Protein AF-A0A4R8KB75-F1 (afdb_monomer_lite)

Structure (mmCIF, N/CA/C/O backbone):
data_AF-A0A4R8KB75-F1
#
_entry.id   AF-A0A4R8KB75-F1
#
loop_
_atom_site.group_PDB
_atom_site.id
_atom_site.type_symbol
_atom_site.label_atom_id
_atom_site.label_alt_id
_atom_site.label_comp_id
_atom_site.label_asym_id
_atom_site.label_entity_id
_atom_site.label_seq_id
_atom_site.pdbx_PDB_ins_code
_atom_site.Cartn_x
_atom_site.Cartn_y
_atom_site.Cartn_z
_atom_site.occupancy
_atom_site.B_iso_or_equiv
_atom_site.auth_seq_id
_atom_site.auth_comp_id
_atom_site.auth_asym_id
_atom_site.auth_atom_id
_atom_site.pdbx_PDB_model_num
ATOM 1 N N . MET A 1 1 ? 16.923 23.470 15.429 1.00 37.34 1 MET A N 1
ATOM 2 C CA . MET A 1 1 ? 17.884 22.652 14.661 1.00 37.34 1 MET A CA 1
ATOM 3 C C . MET A 1 1 ? 17.158 22.225 13.391 1.00 37.34 1 MET A C 1
ATOM 5 O O . MET A 1 1 ? 16.306 21.356 13.451 1.00 37.34 1 MET A O 1
ATOM 9 N N . THR A 1 2 ? 17.336 22.964 12.297 1.00 40.94 2 THR A N 1
ATOM 10 C CA . THR A 1 2 ? 16.629 22.754 11.021 1.00 40.94 2 THR A CA 1
ATOM 11 C C . THR A 1 2 ? 17.315 21.639 10.243 1.00 40.94 2 THR A C 1
ATOM 13 O O . THR A 1 2 ? 18.460 21.802 9.819 1.00 40.94 2 THR A O 1
ATOM 16 N N . THR A 1 3 ? 16.638 20.509 10.065 1.00 46.97 3 THR A N 1
ATOM 17 C CA . THR A 1 3 ? 17.063 19.459 9.138 1.00 46.97 3 THR A CA 1
ATOM 18 C C . THR A 1 3 ? 17.034 20.042 7.729 1.00 46.97 3 THR A C 1
ATOM 20 O O . THR A 1 3 ? 15.964 20.353 7.210 1.00 46.97 3 THR A O 1
ATOM 23 N N . LYS A 1 4 ? 18.209 20.272 7.132 1.00 47.94 4 LYS A N 1
ATOM 24 C CA . LYS A 1 4 ? 18.297 20.662 5.722 1.00 47.94 4 LYS A CA 1
ATOM 25 C C . LYS A 1 4 ? 17.719 19.530 4.882 1.00 47.94 4 LYS A C 1
ATOM 27 O O . LYS A 1 4 ? 18.136 18.382 5.022 1.00 47.94 4 LYS A O 1
ATOM 32 N N . ASP A 1 5 ? 16.756 19.883 4.047 1.00 49.06 5 ASP A N 1
ATOM 33 C CA . ASP A 1 5 ? 16.108 18.990 3.103 1.00 49.06 5 ASP A CA 1
ATOM 34 C C . ASP A 1 5 ? 17.146 18.487 2.086 1.00 49.06 5 ASP A C 1
ATOM 36 O O . ASP A 1 5 ? 17.657 19.245 1.263 1.00 49.06 5 ASP A O 1
ATOM 40 N N . THR A 1 6 ? 17.553 17.225 2.227 1.00 51.38 6 THR A N 1
ATOM 41 C CA . THR A 1 6 ? 18.579 16.599 1.374 1.00 51.38 6 THR A CA 1
ATOM 42 C C . THR A 1 6 ? 17.984 15.977 0.112 1.00 51.38 6 THR A C 1
ATOM 44 O O . THR A 1 6 ? 18.743 15.653 -0.797 1.00 51.38 6 THR A O 1
ATOM 47 N N . GLY A 1 7 ? 16.651 15.867 0.014 1.00 50.12 7 GLY A N 1
ATOM 48 C CA . GLY A 1 7 ? 15.975 15.316 -1.167 1.00 50.12 7 GLY A CA 1
ATOM 49 C C . GLY A 1 7 ? 16.081 16.216 -2.402 1.00 50.12 7 GLY A C 1
ATOM 50 O O . GLY A 1 7 ? 16.127 15.731 -3.526 1.00 50.12 7 GLY A O 1
ATOM 51 N N . SER A 1 8 ? 16.227 17.532 -2.214 1.00 60.47 8 SER A N 1
ATOM 52 C CA . SER A 1 8 ? 16.329 18.492 -3.324 1.00 60.47 8 SER A CA 1
ATOM 53 C C . SER A 1 8 ? 17.630 18.387 -4.135 1.00 60.47 8 SER A C 1
ATOM 55 O O . SER A 1 8 ? 17.669 18.881 -5.263 1.00 60.47 8 SER A O 1
ATOM 57 N N . VAL A 1 9 ? 18.702 17.805 -3.589 1.00 61.88 9 VAL A N 1
ATOM 58 C CA . VAL A 1 9 ? 20.018 17.828 -4.252 1.00 61.88 9 VAL A CA 1
ATOM 59 C C . VAL A 1 9 ? 20.158 16.683 -5.257 1.00 61.88 9 VAL A C 1
ATOM 61 O O . VAL A 1 9 ? 20.721 16.899 -6.330 1.00 61.88 9 VAL A O 1
ATOM 64 N N . SER A 1 10 ? 19.622 15.493 -4.961 1.00 66.88 10 SER A N 1
ATOM 65 C CA . SER A 1 10 ? 19.725 14.345 -5.873 1.00 66.88 10 SER A CA 1
ATOM 66 C C . SER A 1 10 ? 18.834 14.507 -7.105 1.00 66.88 10 SER A C 1
ATOM 68 O O . SER A 1 10 ? 19.292 14.263 -8.219 1.00 66.88 10 SER A O 1
ATOM 70 N N . GLU A 1 11 ? 17.617 15.037 -6.952 1.00 70.25 11 GLU A N 1
ATOM 71 C CA . GLU A 1 11 ? 16.734 15.310 -8.092 1.00 70.25 11 GLU A CA 1
ATOM 72 C C . GLU A 1 11 ? 17.316 16.322 -9.083 1.00 70.25 11 GLU A C 1
ATOM 74 O O . GLU A 1 11 ? 17.233 16.119 -10.298 1.00 70.25 11 GLU A O 1
ATOM 79 N N . GLU A 1 12 ? 17.882 17.427 -8.589 1.00 76.31 12 GLU A N 1
ATOM 80 C CA . GLU A 1 12 ? 18.443 18.461 -9.462 1.00 76.31 12 GLU A CA 1
ATOM 81 C C . GLU A 1 12 ? 19.691 17.944 -10.182 1.00 76.31 12 GLU A C 1
ATOM 83 O O . GLU A 1 12 ? 19.863 18.195 -11.375 1.00 76.31 12 GLU A O 1
ATOM 88 N N . LEU A 1 13 ? 20.503 17.130 -9.500 1.00 71.19 13 LEU A N 1
ATOM 89 C CA . LEU A 1 13 ? 21.661 16.471 -10.093 1.00 71.19 13 LEU A CA 1
ATOM 90 C C . LEU A 1 13 ? 21.242 15.468 -11.180 1.00 71.19 13 LEU A C 1
ATOM 92 O O . LEU A 1 13 ? 21.785 15.507 -12.282 1.00 71.19 13 LEU A O 1
ATOM 96 N N . ILE A 1 14 ? 20.224 14.636 -10.935 1.00 69.12 14 ILE A N 1
ATOM 97 C CA . ILE A 1 14 ? 19.670 13.706 -11.936 1.00 69.12 14 ILE A CA 1
ATOM 98 C C . ILE A 1 14 ? 19.096 14.475 -13.137 1.00 69.12 14 ILE A C 1
ATOM 100 O O . ILE A 1 14 ? 19.324 14.095 -14.291 1.00 69.12 14 ILE A O 1
ATOM 104 N N . LYS A 1 15 ? 18.393 15.593 -12.906 1.00 76.88 15 LYS A N 1
ATOM 105 C CA . LYS A 1 15 ? 17.888 16.469 -13.979 1.00 76.88 15 LYS A CA 1
ATOM 106 C C . LYS A 1 15 ? 19.029 17.078 -14.794 1.00 76.88 15 LYS A C 1
ATOM 108 O O . LYS A 1 15 ? 18.928 17.126 -16.021 1.00 76.88 15 LYS A O 1
ATOM 113 N N . GLN A 1 16 ? 20.113 17.510 -14.150 1.00 76.25 16 GLN A N 1
ATOM 114 C CA . GLN A 1 16 ? 21.316 18.008 -14.822 1.00 76.25 16 GLN A CA 1
ATOM 115 C C . GLN A 1 16 ? 22.003 16.917 -15.650 1.00 76.25 16 GLN A C 1
ATOM 117 O O . GLN A 1 16 ? 22.353 17.163 -16.804 1.00 76.25 16 GLN A O 1
ATOM 122 N N . LEU A 1 17 ? 22.125 15.702 -15.108 1.00 66.69 17 LEU A N 1
ATOM 123 C CA . LEU A 1 17 ? 22.711 14.552 -15.800 1.00 66.69 17 LEU A CA 1
ATOM 124 C C . LEU A 1 17 ? 21.933 14.212 -17.081 1.00 66.69 17 LEU A C 1
ATOM 126 O O . LEU A 1 17 ? 22.525 14.152 -18.158 1.00 66.69 17 LEU A O 1
ATOM 130 N N . ARG A 1 18 ? 20.597 14.130 -17.009 1.00 74.25 18 ARG A N 1
ATOM 131 C CA . ARG A 1 18 ? 19.735 13.901 -18.189 1.00 74.25 18 ARG A CA 1
ATOM 132 C C . ARG A 1 18 ? 19.818 15.029 -19.218 1.00 74.25 18 ARG A C 1
ATOM 134 O O . ARG A 1 18 ? 19.723 14.796 -20.421 1.00 74.25 18 ARG A O 1
ATOM 141 N N . ARG A 1 19 ? 19.992 16.275 -18.764 1.00 75.88 19 ARG A N 1
ATOM 142 C CA . ARG A 1 19 ? 20.165 17.433 -19.654 1.00 75.88 19 ARG A CA 1
ATOM 143 C C . ARG A 1 19 ? 21.505 17.361 -20.400 1.00 75.88 19 ARG A C 1
ATOM 145 O O . ARG A 1 19 ? 21.560 17.725 -21.573 1.00 75.88 19 ARG A O 1
ATOM 152 N N . ASN A 1 20 ? 22.545 16.832 -19.755 1.00 66.12 20 ASN A N 1
ATOM 153 C CA . ASN A 1 20 ? 23.882 16.680 -20.329 1.00 66.12 20 ASN A CA 1
ATOM 154 C C . ASN A 1 20 ? 23.996 15.514 -21.324 1.00 66.12 20 ASN A C 1
ATOM 156 O O . ASN A 1 20 ? 24.789 15.615 -22.256 1.00 66.12 20 ASN A O 1
ATOM 160 N N . GLU A 1 21 ? 23.174 14.465 -21.216 1.00 64.62 21 GLU A N 1
ATOM 161 C CA . GLU A 1 21 ? 23.110 13.388 -22.225 1.00 64.62 21 GLU A CA 1
ATOM 162 C C . GLU A 1 21 ? 22.707 13.885 -23.627 1.00 64.62 21 GLU A C 1
ATOM 164 O O . GLU A 1 21 ? 23.037 13.250 -24.627 1.00 64.62 21 GLU A O 1
ATOM 169 N N . ARG A 1 22 ? 22.036 15.046 -23.723 1.00 68.12 22 ARG A N 1
ATOM 170 C CA . ARG A 1 22 ? 21.718 15.708 -25.003 1.00 68.12 22 ARG A CA 1
ATOM 171 C C . ARG A 1 22 ? 22.882 16.496 -25.607 1.00 68.12 22 ARG A C 1
ATOM 173 O O . ARG A 1 22 ? 22.784 16.913 -26.759 1.00 68.12 22 ARG A O 1
ATOM 180 N N . MET A 1 23 ? 23.965 16.723 -24.866 1.00 63.53 23 MET A N 1
ATOM 181 C CA . MET A 1 23 ? 25.172 17.350 -25.407 1.00 63.53 23 MET A CA 1
ATOM 182 C C . MET A 1 23 ? 26.046 16.305 -26.106 1.00 63.53 23 MET A C 1
ATOM 184 O O . MET A 1 23 ? 26.019 15.126 -25.756 1.00 63.53 23 MET A O 1
ATOM 188 N N . SER A 1 24 ? 26.847 16.723 -27.094 1.00 78.31 24 SER A N 1
ATOM 189 C CA . SER A 1 24 ? 27.794 15.850 -27.802 1.00 78.31 24 SER A CA 1
ATOM 190 C C . SER A 1 24 ? 28.980 15.475 -26.904 1.00 78.31 24 SER A C 1
ATOM 192 O O . SER A 1 24 ? 30.120 15.883 -27.126 1.00 78.31 24 SER A O 1
ATOM 194 N N . LEU A 1 25 ? 28.706 14.720 -25.848 1.00 75.56 25 LEU A N 1
ATOM 195 C CA . LEU A 1 25 ? 29.716 14.192 -24.956 1.00 75.56 25 LEU A CA 1
ATOM 196 C C . LEU A 1 25 ? 30.536 13.140 -25.695 1.00 75.56 25 LEU A C 1
ATOM 198 O O . LEU A 1 25 ? 30.018 12.302 -26.452 1.00 75.56 25 LEU A O 1
ATOM 202 N N . THR A 1 26 ? 31.835 13.178 -25.444 1.00 86.94 26 THR A N 1
ATOM 203 C CA . THR A 1 26 ? 32.761 12.158 -25.911 1.00 86.94 26 THR A CA 1
ATOM 204 C C . THR A 1 26 ? 32.389 10.797 -25.301 1.00 86.94 26 THR A C 1
ATOM 206 O O . THR A 1 26 ? 31.732 10.743 -24.254 1.00 86.94 26 THR A O 1
ATOM 209 N N . PRO A 1 27 ? 32.766 9.674 -25.937 1.00 85.06 27 PRO A N 1
ATOM 210 C CA . PRO A 1 27 ? 32.426 8.344 -25.428 1.00 85.06 27 PRO A CA 1
ATOM 211 C C . PRO A 1 27 ? 32.893 8.088 -23.986 1.00 85.06 27 PRO A C 1
ATOM 213 O O . PRO A 1 27 ? 32.156 7.475 -23.219 1.00 85.06 27 PRO A O 1
ATOM 216 N N . TRP A 1 28 ? 34.067 8.601 -23.593 1.00 77.19 28 TRP A N 1
ATOM 217 C CA . TRP A 1 28 ? 34.580 8.445 -22.225 1.00 77.19 28 TRP A CA 1
ATOM 218 C C . TRP A 1 28 ? 33.768 9.252 -21.207 1.00 77.19 28 TRP A C 1
ATOM 220 O O . TRP A 1 28 ? 33.391 8.713 -20.175 1.00 77.19 28 TRP A O 1
ATOM 230 N N . ALA A 1 29 ? 33.386 10.493 -21.535 1.00 78.31 29 ALA A N 1
ATOM 231 C CA . ALA A 1 29 ? 32.556 11.303 -20.649 1.00 78.31 29 ALA A CA 1
ATOM 232 C C . ALA A 1 29 ? 31.191 10.637 -20.406 1.00 78.31 29 ALA A C 1
ATOM 234 O O . ALA A 1 29 ? 30.715 10.606 -19.277 1.00 78.31 29 ALA A O 1
ATOM 235 N N . ARG A 1 30 ? 30.579 10.035 -21.439 1.00 77.62 30 ARG A N 1
ATOM 236 C CA . ARG A 1 30 ? 29.330 9.263 -21.282 1.00 77.62 30 ARG A CA 1
ATOM 237 C C . ARG A 1 30 ? 29.490 8.048 -20.369 1.00 77.62 30 ARG A C 1
ATOM 239 O O . ARG A 1 30 ? 28.575 7.753 -19.607 1.00 77.62 30 ARG A O 1
ATOM 246 N N . HIS A 1 31 ? 30.622 7.352 -20.449 1.00 81.38 31 HIS A N 1
ATOM 247 C CA . HIS A 1 31 ? 30.905 6.215 -19.577 1.00 81.38 31 HIS A CA 1
ATOM 248 C C . HIS A 1 31 ? 31.022 6.646 -18.109 1.00 81.38 31 HIS A C 1
ATOM 250 O O . HIS A 1 31 ? 30.343 6.074 -17.259 1.00 81.38 31 HIS A O 1
ATOM 256 N N . ASP A 1 32 ? 31.792 7.701 -17.833 1.00 83.38 32 ASP A N 1
ATOM 257 C CA . ASP A 1 32 ? 31.981 8.221 -16.474 1.00 83.38 32 ASP A CA 1
ATOM 258 C C . ASP A 1 32 ? 30.663 8.728 -15.870 1.00 83.38 32 ASP A C 1
ATOM 260 O O . ASP A 1 32 ? 30.359 8.452 -14.709 1.00 83.38 32 ASP A O 1
ATOM 264 N N . PHE A 1 33 ? 29.830 9.411 -16.668 1.00 78.94 33 PHE A N 1
ATOM 265 C CA . PHE A 1 33 ? 28.505 9.851 -16.222 1.00 78.94 33 PHE A CA 1
ATOM 266 C C . PHE A 1 33 ? 27.579 8.684 -15.893 1.00 78.94 33 PHE A C 1
ATOM 268 O O . PHE A 1 33 ? 26.894 8.730 -14.872 1.00 78.94 33 PHE A O 1
ATOM 275 N N . LYS A 1 34 ? 27.570 7.635 -16.723 1.00 81.06 34 LYS A N 1
ATOM 276 C CA . LYS A 1 34 ? 26.778 6.435 -16.451 1.00 81.06 34 LYS A CA 1
ATOM 277 C C . LYS A 1 34 ? 27.226 5.766 -15.151 1.00 81.06 34 LYS A C 1
ATOM 279 O O . LYS A 1 34 ? 26.392 5.482 -14.302 1.00 81.06 34 LYS A O 1
ATOM 284 N N . MET A 1 35 ? 28.534 5.594 -14.961 1.00 86.00 35 MET A N 1
ATOM 285 C CA . MET A 1 35 ? 29.088 5.024 -13.730 1.00 86.00 35 MET A CA 1
ATOM 286 C C . MET A 1 35 ? 28.707 5.835 -12.485 1.00 86.00 35 MET A C 1
ATOM 288 O O . MET A 1 35 ? 28.390 5.257 -11.448 1.00 86.00 35 MET A O 1
ATOM 292 N N . ALA A 1 36 ? 28.716 7.168 -12.581 1.00 80.75 36 ALA A N 1
ATOM 293 C CA . ALA A 1 36 ? 28.299 8.038 -11.487 1.00 80.75 36 ALA A CA 1
ATOM 294 C C . ALA A 1 36 ? 26.796 7.913 -11.180 1.00 80.75 36 ALA A C 1
ATOM 296 O O . ALA A 1 36 ? 26.424 7.868 -10.010 1.00 80.75 36 ALA A O 1
ATOM 297 N N . ALA A 1 37 ? 25.943 7.827 -12.206 1.00 79.06 37 ALA A N 1
ATOM 298 C CA . ALA A 1 37 ? 24.506 7.622 -12.032 1.00 79.06 37 ALA A CA 1
ATOM 299 C C . ALA A 1 37 ? 24.202 6.263 -11.378 1.00 79.06 37 ALA A C 1
ATOM 301 O O . ALA A 1 37 ? 23.491 6.225 -10.376 1.00 79.06 37 ALA A O 1
ATOM 302 N N . ASP A 1 38 ? 24.817 5.184 -11.876 1.00 81.62 38 ASP A N 1
ATOM 303 C CA . ASP A 1 38 ? 24.664 3.832 -11.326 1.00 81.62 38 ASP A CA 1
ATOM 304 C C . ASP A 1 38 ? 25.116 3.781 -9.850 1.00 81.62 38 ASP A C 1
ATOM 306 O O . ASP A 1 38 ? 24.480 3.140 -9.013 1.00 81.62 38 ASP A O 1
ATOM 310 N N . LEU A 1 39 ? 26.196 4.492 -9.495 1.00 86.75 39 LEU A N 1
ATOM 311 C CA . LEU A 1 39 ? 26.682 4.577 -8.114 1.00 86.75 39 LEU A CA 1
ATOM 312 C C . LEU A 1 39 ? 25.714 5.340 -7.196 1.00 86.75 39 LEU A C 1
ATOM 314 O O . LEU A 1 39 ? 25.499 4.915 -6.060 1.00 86.75 39 LEU A O 1
ATOM 318 N N . ILE A 1 40 ? 25.133 6.448 -7.667 1.00 81.69 40 ILE A N 1
ATOM 319 C CA . ILE A 1 40 ? 24.134 7.217 -6.907 1.00 81.69 40 ILE A CA 1
ATOM 320 C C . ILE A 1 40 ? 22.901 6.350 -6.640 1.00 81.69 40 ILE A C 1
ATOM 322 O O . ILE A 1 40 ? 22.461 6.260 -5.496 1.00 81.69 40 ILE A O 1
ATOM 326 N N . GLU A 1 41 ? 22.395 5.655 -7.659 1.00 78.62 41 GLU A N 1
ATOM 327 C CA . GLU A 1 41 ? 21.238 4.763 -7.526 1.00 78.62 41 GLU A CA 1
ATOM 328 C C . GLU A 1 41 ? 21.516 3.623 -6.530 1.00 78.62 41 GLU A C 1
ATOM 330 O O . GLU A 1 41 ? 20.697 3.335 -5.655 1.00 78.62 41 GLU A O 1
ATOM 335 N N . GLN A 1 42 ? 22.714 3.025 -6.576 1.00 82.00 42 GLN A N 1
ATOM 336 C CA . GLN A 1 42 ? 23.134 2.012 -5.601 1.00 82.00 42 GLN A CA 1
ATOM 337 C C . GLN A 1 42 ? 23.203 2.560 -4.168 1.00 82.00 42 GLN A C 1
ATOM 339 O O . GLN A 1 42 ? 22.786 1.873 -3.230 1.00 82.00 42 GLN A O 1
ATOM 344 N N . GLN A 1 43 ? 23.714 3.781 -3.981 1.00 87.25 43 GLN A N 1
ATOM 345 C CA . GLN A 1 43 ? 23.798 4.428 -2.668 1.00 87.25 43 GLN A CA 1
ATOM 346 C C . GLN A 1 43 ? 22.415 4.781 -2.110 1.00 87.25 43 GLN A C 1
ATOM 348 O O . GLN A 1 43 ? 22.157 4.543 -0.928 1.00 87.25 43 GLN A O 1
ATOM 353 N N . GLU A 1 44 ? 21.507 5.297 -2.940 1.00 82.38 44 GLU A N 1
ATOM 354 C CA . GLU A 1 44 ? 20.124 5.569 -2.538 1.00 82.38 44 GLU A CA 1
ATOM 355 C C . GLU A 1 44 ? 19.393 4.272 -2.163 1.00 82.38 44 GLU A C 1
ATOM 357 O O . GLU A 1 44 ? 18.785 4.200 -1.094 1.00 82.38 44 GLU A O 1
ATOM 362 N N . ALA A 1 45 ? 19.543 3.206 -2.955 1.00 76.38 45 ALA A N 1
ATOM 363 C CA . ALA A 1 45 ? 18.969 1.896 -2.648 1.00 76.38 45 ALA A CA 1
ATOM 364 C C . ALA A 1 45 ? 19.533 1.274 -1.355 1.00 76.38 45 ALA A C 1
ATOM 366 O O . ALA A 1 45 ? 18.820 0.567 -0.638 1.00 76.38 45 ALA A O 1
ATOM 367 N N . ALA A 1 46 ? 20.812 1.499 -1.040 1.00 83.06 46 ALA A N 1
ATOM 368 C CA . ALA A 1 46 ? 21.410 1.064 0.223 1.00 83.06 46 ALA A CA 1
ATOM 369 C C . ALA A 1 46 ? 20.859 1.864 1.414 1.00 83.06 46 ALA A C 1
ATOM 371 O O . ALA A 1 46 ? 20.423 1.274 2.402 1.00 83.06 46 ALA A O 1
ATOM 372 N N . ARG A 1 47 ? 20.787 3.195 1.288 1.00 84.38 47 ARG A N 1
ATOM 373 C CA . ARG A 1 47 ? 20.216 4.082 2.312 1.00 84.38 47 ARG A CA 1
ATOM 374 C C . ARG A 1 47 ? 18.752 3.750 2.605 1.00 84.38 47 ARG A C 1
ATOM 376 O O . ARG A 1 47 ? 18.346 3.773 3.762 1.00 84.38 47 ARG A O 1
ATOM 383 N N . ILE A 1 48 ? 17.961 3.430 1.579 1.00 71.00 48 ILE A N 1
ATOM 384 C CA . ILE A 1 48 ? 16.564 3.003 1.747 1.00 71.00 48 ILE A CA 1
ATOM 385 C C . ILE A 1 48 ? 16.496 1.718 2.569 1.00 71.00 48 ILE A C 1
ATOM 387 O O . ILE A 1 48 ? 15.767 1.680 3.555 1.00 71.00 48 ILE A O 1
ATOM 391 N N . ARG A 1 49 ? 17.306 0.707 2.235 1.00 76.38 49 ARG A N 1
ATOM 392 C CA . ARG A 1 49 ? 17.350 -0.552 2.994 1.00 76.38 49 ARG A CA 1
ATOM 393 C C . ARG A 1 49 ? 17.717 -0.339 4.462 1.00 76.38 49 ARG A C 1
ATOM 395 O O . ARG A 1 49 ? 17.133 -0.980 5.330 1.00 76.38 49 ARG A O 1
ATOM 402 N N . GLU A 1 50 ? 18.643 0.571 4.756 1.00 79.69 50 GLU A N 1
ATOM 403 C CA . GLU A 1 50 ? 18.980 0.934 6.138 1.00 79.69 50 GLU A CA 1
ATOM 404 C C . GLU A 1 50 ? 17.813 1.616 6.864 1.00 79.69 50 GLU A C 1
ATOM 406 O O . GLU A 1 50 ? 17.526 1.280 8.014 1.00 79.69 50 GLU A O 1
ATOM 411 N N . LEU A 1 51 ? 17.112 2.543 6.202 1.00 70.75 51 LEU A N 1
ATOM 412 C CA . LEU A 1 51 ? 15.940 3.214 6.769 1.00 70.75 51 LEU A CA 1
ATOM 413 C C . LEU A 1 51 ? 14.780 2.239 7.006 1.00 70.75 51 LEU A C 1
ATOM 415 O O . LEU A 1 51 ? 14.144 2.302 8.055 1.00 70.75 51 LEU A O 1
ATOM 419 N N . GLU A 1 52 ? 14.529 1.321 6.074 1.00 70.50 52 GLU A N 1
ATOM 420 C CA . GLU A 1 52 ? 13.523 0.264 6.215 1.00 70.50 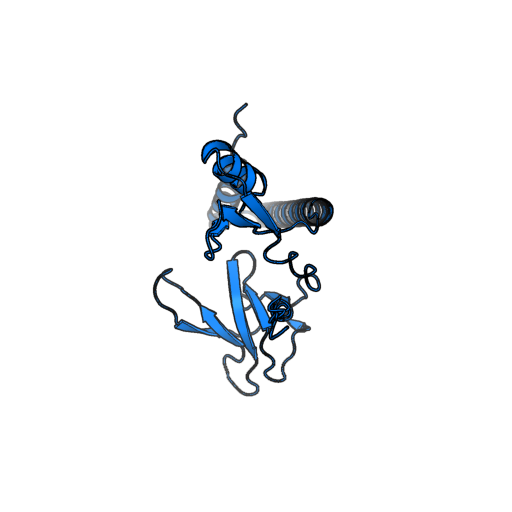52 GLU A CA 1
ATOM 421 C C . GLU A 1 52 ? 13.878 -0.692 7.361 1.00 70.50 52 GLU A C 1
ATOM 423 O O . GLU A 1 52 ? 13.019 -1.004 8.187 1.00 70.50 52 GLU A O 1
ATOM 428 N N . ALA A 1 53 ? 15.147 -1.098 7.482 1.00 71.06 53 ALA A N 1
ATOM 429 C CA . ALA A 1 53 ? 15.614 -1.929 8.590 1.00 71.06 53 ALA A CA 1
ATOM 430 C C . ALA A 1 53 ? 15.479 -1.212 9.944 1.00 71.06 53 ALA A C 1
ATOM 432 O O . ALA A 1 53 ? 15.014 -1.809 10.916 1.00 71.06 53 ALA A O 1
ATOM 433 N N . ALA A 1 54 ? 15.830 0.077 10.013 1.00 70.50 54 ALA A N 1
ATOM 434 C CA .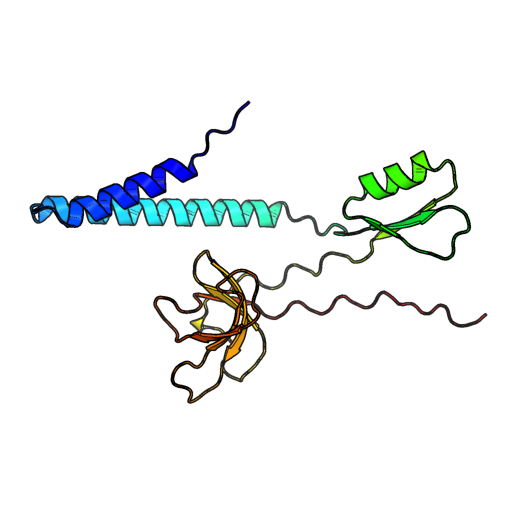 ALA A 1 54 ? 15.680 0.887 11.220 1.00 70.50 54 ALA A CA 1
ATOM 435 C C . ALA A 1 54 ? 14.204 1.084 11.605 1.00 70.50 54 ALA A C 1
ATOM 437 O O . ALA A 1 54 ? 13.849 0.932 12.775 1.00 70.50 54 ALA A O 1
ATOM 438 N N . ALA A 1 55 ? 13.335 1.361 10.628 1.00 64.50 55 ALA A N 1
ATOM 439 C CA . ALA A 1 55 ? 11.896 1.491 10.839 1.00 64.50 55 ALA A CA 1
ATOM 440 C C . ALA A 1 55 ? 11.272 0.164 11.294 1.00 64.50 55 ALA A C 1
ATOM 442 O O . ALA A 1 55 ? 10.486 0.147 12.239 1.00 64.50 55 ALA A O 1
ATOM 443 N N . SER A 1 56 ? 11.672 -0.957 10.689 1.00 63.31 56 SER A N 1
ATOM 444 C CA . SER A 1 56 ? 11.228 -2.290 11.101 1.00 63.31 56 SER A CA 1
ATOM 445 C C . SER A 1 56 ? 11.718 -2.658 12.505 1.00 63.31 56 SER A C 1
ATOM 447 O O . SER A 1 56 ? 10.993 -3.325 13.236 1.00 63.31 56 SER A O 1
ATOM 449 N N . ALA A 1 57 ? 12.916 -2.219 12.906 1.00 65.56 57 ALA A N 1
ATOM 450 C CA . ALA A 1 57 ? 13.435 -2.426 14.259 1.00 65.56 57 ALA A CA 1
ATOM 451 C C . ALA A 1 57 ? 12.733 -1.546 15.312 1.00 65.56 57 ALA A C 1
ATOM 453 O O . ALA A 1 57 ? 12.660 -1.920 16.481 1.00 65.56 57 ALA A O 1
ATOM 454 N N . GLN A 1 58 ? 12.213 -0.382 14.907 1.00 55.94 58 GLN A N 1
ATOM 455 C CA . GLN A 1 58 ? 11.465 0.545 15.764 1.00 55.94 58 GLN A CA 1
ATOM 456 C C . GLN A 1 58 ? 9.954 0.306 15.779 1.00 55.94 58 GLN A C 1
ATOM 458 O O . GLN A 1 58 ? 9.271 0.892 16.621 1.00 55.94 58 GLN A O 1
ATOM 463 N N . ALA A 1 59 ? 9.429 -0.534 14.886 1.00 54.47 59 ALA A N 1
ATOM 464 C CA . ALA A 1 59 ? 8.032 -0.939 14.876 1.00 54.47 59 ALA A CA 1
ATOM 465 C C . ALA A 1 59 ? 7.731 -1.792 16.117 1.00 54.47 59 ALA A C 1
ATOM 467 O O . ALA A 1 59 ? 7.675 -3.020 16.079 1.00 54.47 59 ALA A O 1
ATOM 468 N N . THR A 1 60 ? 7.542 -1.133 17.257 1.00 53.75 60 THR A N 1
ATOM 469 C CA . THR A 1 60 ? 6.909 -1.757 18.407 1.00 53.75 60 THR A CA 1
ATOM 470 C C . THR A 1 60 ? 5.483 -2.097 18.000 1.00 53.75 60 THR A C 1
ATOM 472 O O . THR A 1 60 ? 4.738 -1.256 17.496 1.00 53.75 60 THR A O 1
ATOM 475 N N . VAL A 1 61 ? 5.107 -3.361 18.197 1.00 54.09 61 VAL A N 1
ATOM 476 C CA . VAL A 1 61 ? 3.735 -3.858 18.050 1.00 54.09 61 VAL A CA 1
ATOM 477 C C . VAL A 1 61 ? 2.898 -3.255 19.187 1.00 54.09 61 VAL A C 1
ATOM 479 O O . VAL A 1 61 ? 2.556 -3.914 20.163 1.00 54.09 61 VAL A O 1
ATOM 482 N N . GLY A 1 62 ? 2.678 -1.944 19.128 1.00 61.62 62 GLY A N 1
ATOM 483 C CA . GLY A 1 62 ? 1.864 -1.175 20.056 1.00 61.62 62 GLY A CA 1
ATOM 484 C C . GLY A 1 62 ? 0.452 -0.987 19.512 1.00 61.62 62 GLY A C 1
ATOM 485 O O . GLY A 1 62 ? 0.203 -1.102 18.311 1.00 61.62 62 GLY A O 1
ATOM 486 N N . ALA A 1 63 ? -0.496 -0.699 20.402 1.00 62.53 63 ALA A N 1
ATOM 487 C CA . ALA A 1 63 ? -1.848 -0.330 20.004 1.00 62.53 63 ALA A CA 1
ATOM 488 C C . ALA A 1 63 ? -1.816 0.938 19.131 1.00 62.53 63 ALA A C 1
ATOM 490 O O . ALA A 1 63 ? -1.287 1.968 19.544 1.00 62.53 63 ALA A O 1
ATOM 491 N N . VAL A 1 64 ? -2.390 0.859 17.929 1.00 65.25 64 VAL A N 1
ATOM 492 C CA . VAL A 1 64 ? -2.414 1.960 16.939 1.00 65.25 64 VAL A CA 1
ATOM 493 C C . VAL A 1 64 ? -3.632 2.874 17.078 1.00 65.25 64 VAL A C 1
ATOM 495 O O . VAL A 1 64 ? -3.723 3.907 16.414 1.00 65.25 64 VAL A O 1
ATOM 498 N N . ALA A 1 65 ? -4.568 2.485 17.941 1.00 76.44 65 ALA A N 1
ATOM 499 C CA . ALA A 1 65 ? -5.726 3.265 18.331 1.00 76.44 65 ALA A CA 1
ATOM 500 C C . ALA A 1 65 ? -6.215 2.818 19.716 1.00 76.44 65 ALA A C 1
ATOM 502 O O . ALA A 1 65 ? -6.066 1.657 20.115 1.00 76.44 65 ALA A O 1
ATOM 503 N N . TRP A 1 66 ? -6.830 3.751 20.429 1.00 82.00 66 TRP A N 1
ATOM 504 C CA . TRP A 1 66 ? -7.358 3.591 21.776 1.00 82.00 66 TRP A CA 1
ATOM 505 C C . TRP A 1 66 ? -8.837 3.934 21.790 1.00 82.00 66 TRP A C 1
ATOM 507 O O . TRP A 1 66 ? -9.260 4.919 21.186 1.00 82.00 66 TRP A O 1
ATOM 517 N N . MET A 1 67 ? -9.615 3.128 22.502 1.00 87.38 67 MET A N 1
ATOM 518 C CA . MET A 1 67 ? -11.000 3.435 22.833 1.00 87.38 67 MET A CA 1
ATOM 519 C C . MET A 1 67 ? -11.051 4.056 24.220 1.00 87.38 67 MET A C 1
ATOM 521 O O . MET A 1 67 ? -10.355 3.591 25.122 1.00 87.38 67 MET A O 1
ATOM 525 N N . LEU A 1 68 ? -11.903 5.058 24.397 1.00 88.38 68 LEU A N 1
ATOM 526 C CA . LEU A 1 68 ? -12.121 5.755 25.658 1.00 88.38 68 LEU A CA 1
ATOM 527 C C . LEU A 1 68 ? -13.618 5.780 25.982 1.00 88.38 68 LEU A C 1
ATOM 529 O O . LEU A 1 68 ? -14.441 6.091 25.122 1.00 88.38 68 LEU A O 1
ATOM 533 N N . ARG A 1 69 ? -13.959 5.501 27.237 1.00 90.62 69 ARG A N 1
ATOM 534 C CA . ARG A 1 69 ? -15.299 5.658 27.810 1.00 90.62 69 ARG A CA 1
ATOM 535 C C . ARG A 1 69 ? -15.204 6.590 29.012 1.00 90.62 69 ARG A C 1
ATOM 537 O O . ARG A 1 69 ? -14.376 6.354 29.887 1.00 90.62 69 ARG A O 1
ATOM 544 N N . ILE A 1 70 ? -16.006 7.653 29.036 1.00 87.25 70 ILE A N 1
ATOM 545 C CA . ILE A 1 70 ? -15.952 8.709 30.062 1.00 87.25 70 ILE A CA 1
ATOM 546 C C . ILE A 1 70 ? -17.246 8.698 30.883 1.00 87.25 70 ILE A C 1
ATOM 548 O O . ILE A 1 70 ? -18.339 8.674 30.321 1.00 87.25 70 ILE A O 1
ATOM 552 N N . GLY A 1 71 ? -17.119 8.764 32.207 1.00 89.12 71 GLY A N 1
ATOM 553 C CA . GLY A 1 71 ? -18.232 8.705 33.150 1.00 89.12 71 GLY A CA 1
ATOM 554 C C . GLY A 1 71 ? -18.973 7.371 33.080 1.00 89.12 71 GLY A C 1
ATOM 555 O O . GLY A 1 71 ? -18.369 6.325 32.848 1.00 89.12 71 GLY A O 1
ATOM 556 N N . ASP A 1 72 ? -20.293 7.441 33.234 1.00 87.12 72 ASP A N 1
ATOM 557 C CA . ASP A 1 72 ? -21.203 6.298 33.106 1.00 87.12 72 ASP A CA 1
ATOM 558 C C . ASP A 1 72 ? -21.766 6.171 31.677 1.00 87.12 72 ASP A C 1
ATOM 560 O O . ASP A 1 72 ? -22.838 5.617 31.471 1.00 87.12 72 ASP A O 1
ATOM 564 N N . SER A 1 73 ? -21.068 6.732 30.681 1.00 82.94 73 SER A N 1
ATOM 565 C CA . SER A 1 73 ? -21.487 6.669 29.280 1.00 82.94 73 SER A CA 1
ATOM 566 C C . SER A 1 73 ? -21.444 5.238 28.745 1.00 82.94 73 SER A C 1
ATOM 568 O O . SER A 1 73 ? -20.462 4.520 28.942 1.00 82.94 73 SER A O 1
ATOM 570 N N . ASP A 1 74 ? -22.453 4.876 27.957 1.00 87.19 74 ASP A N 1
ATOM 571 C CA . ASP A 1 74 ? -22.500 3.620 27.196 1.00 87.19 74 ASP A CA 1
ATOM 572 C C . ASP A 1 74 ? -21.754 3.730 25.852 1.00 87.19 74 ASP A C 1
ATOM 574 O O . ASP A 1 74 ? -21.605 2.754 25.115 1.00 87.19 74 ASP A O 1
ATOM 578 N N . VAL A 1 75 ? -21.282 4.935 25.518 1.00 82.56 75 VAL A N 1
ATOM 579 C CA . VAL A 1 75 ? -20.648 5.268 24.241 1.00 82.56 75 VAL A CA 1
ATOM 580 C C . VAL A 1 75 ? -19.130 5.260 24.377 1.00 82.56 75 VAL A C 1
ATOM 582 O O . VAL A 1 75 ? -18.563 5.919 25.253 1.00 82.56 75 VAL A O 1
ATOM 585 N N . TRP A 1 76 ? -18.475 4.561 23.450 1.00 86.88 76 TRP A N 1
ATOM 586 C CA . TRP A 1 76 ? -17.026 4.585 23.270 1.00 86.88 76 TRP A CA 1
ATOM 587 C C . TRP A 1 76 ? -16.627 5.626 22.220 1.00 86.88 76 TRP A C 1
ATOM 589 O O . TRP A 1 76 ? -17.211 5.678 21.138 1.00 86.88 76 TRP A O 1
ATOM 599 N N . THR A 1 77 ? -15.609 6.429 22.529 1.00 84.75 77 THR A N 1
ATOM 600 C CA . THR A 1 77 ? -14.912 7.296 21.566 1.00 84.75 77 THR A CA 1
ATOM 601 C C . THR A 1 77 ? -13.534 6.727 21.232 1.00 84.75 77 THR A C 1
ATOM 603 O O . THR A 1 77 ? -13.054 5.822 21.916 1.00 84.75 77 THR A O 1
ATOM 606 N N . TYR A 1 78 ? -12.890 7.247 20.189 1.00 83.69 78 TYR A N 1
ATOM 607 C CA . TYR A 1 78 ? -11.634 6.718 19.660 1.00 83.69 78 TYR A CA 1
ATOM 608 C C . TYR A 1 78 ? -10.578 7.810 19.534 1.00 83.69 78 TYR A C 1
ATOM 610 O O . TYR A 1 78 ? -10.879 8.944 19.168 1.00 83.69 78 TYR A O 1
ATOM 618 N N . THR A 1 79 ? -9.324 7.450 19.792 1.00 81.44 79 THR A N 1
ATOM 619 C CA . THR A 1 79 ? -8.168 8.315 19.553 1.00 81.44 79 THR A CA 1
ATOM 620 C C . THR A 1 79 ? -6.956 7.513 19.093 1.00 81.44 79 THR A C 1
ATOM 622 O O . THR A 1 79 ? -6.865 6.307 19.316 1.00 81.44 79 THR A O 1
ATOM 625 N N . ARG A 1 80 ? -6.025 8.178 18.409 1.00 76.56 80 ARG A N 1
ATOM 626 C CA . ARG A 1 80 ? -4.844 7.550 17.812 1.00 76.56 80 ARG A CA 1
ATOM 627 C C . ARG A 1 80 ? -3.721 7.336 18.824 1.00 76.56 80 ARG A C 1
ATOM 629 O O . ARG A 1 80 ? -3.029 6.326 18.749 1.00 76.56 80 ARG A O 1
ATOM 636 N N . LEU A 1 81 ? -3.534 8.267 19.759 1.00 75.06 81 LEU A N 1
ATOM 637 C CA . LEU A 1 81 ? -2.456 8.206 20.744 1.00 75.06 81 LEU A CA 1
ATOM 638 C C . LEU A 1 81 ? -3.002 7.847 22.121 1.00 75.06 81 LEU A C 1
ATOM 640 O O . LEU A 1 81 ? -4.028 8.365 22.559 1.00 75.06 81 LEU A O 1
ATOM 644 N N . GLU A 1 82 ? -2.268 7.005 22.843 1.00 78.31 82 GLU A N 1
ATOM 645 C CA . GLU A 1 82 ? -2.604 6.671 24.228 1.00 78.31 82 GLU A CA 1
ATOM 646 C C . GLU A 1 82 ? -2.668 7.926 25.111 1.00 78.31 82 GLU A C 1
ATOM 648 O O . GLU A 1 82 ? -3.565 8.069 25.944 1.00 78.31 82 GLU A O 1
ATOM 653 N N . SER A 1 83 ? -1.734 8.856 24.888 1.00 82.94 83 SER A N 1
ATOM 654 C CA . SER A 1 83 ? -1.652 10.134 25.597 1.00 82.94 83 SER A CA 1
ATOM 655 C C . SER A 1 83 ? -2.904 10.983 25.424 1.00 82.94 83 SER A C 1
ATOM 657 O O . SER A 1 83 ? -3.291 11.688 26.352 1.00 82.94 83 SER A O 1
ATOM 659 N N . ASP A 1 84 ? -3.554 10.898 24.265 1.00 79.88 84 ASP A N 1
ATOM 660 C CA . ASP A 1 84 ? -4.766 11.658 23.982 1.00 79.88 84 ASP A CA 1
ATOM 661 C C . ASP A 1 84 ? -5.949 11.062 24.750 1.00 79.88 84 ASP A C 1
ATOM 663 O O . ASP A 1 84 ? -6.761 11.801 25.300 1.00 79.88 84 ASP A O 1
ATOM 667 N N . ALA A 1 85 ? -6.022 9.729 24.869 1.00 79.12 85 ALA A N 1
ATOM 668 C CA . ALA A 1 85 ? -7.051 9.067 25.674 1.00 79.12 85 ALA A CA 1
ATOM 669 C C . ALA A 1 85 ? -6.939 9.490 27.147 1.00 79.12 85 ALA A C 1
ATOM 671 O O . ALA A 1 85 ? -7.944 9.820 27.778 1.00 79.12 85 ALA A O 1
ATOM 672 N N . ASP A 1 86 ? -5.710 9.548 27.668 1.00 82.81 86 ASP A N 1
ATOM 673 C CA . ASP A 1 86 ? -5.440 10.037 29.021 1.00 82.81 86 ASP A CA 1
ATOM 674 C C . ASP A 1 86 ? -5.742 11.526 29.175 1.00 82.81 86 ASP A C 1
ATOM 676 O O . ASP A 1 86 ? -6.264 11.937 30.211 1.00 82.81 86 ASP A O 1
ATOM 680 N N . PHE A 1 87 ? -5.408 12.340 28.171 1.00 86.56 87 PHE A N 1
ATOM 681 C CA . PHE A 1 87 ? -5.682 13.773 28.169 1.00 86.56 87 PHE A CA 1
ATOM 682 C C . PHE A 1 87 ? -7.186 14.035 28.286 1.00 86.56 87 PHE A C 1
ATOM 684 O O . PHE A 1 87 ? -7.617 14.697 29.232 1.00 86.56 87 PHE A O 1
ATOM 691 N N . TYR A 1 88 ? -7.992 13.443 27.400 1.00 79.50 88 TYR A N 1
ATOM 692 C CA . TYR A 1 88 ? -9.447 13.602 27.420 1.00 79.50 88 TYR A CA 1
ATOM 693 C C . TYR A 1 88 ? -10.078 13.024 28.689 1.00 79.50 88 TYR A C 1
ATOM 695 O O . TYR A 1 88 ? -10.942 13.661 29.296 1.00 79.50 88 TYR A O 1
ATOM 703 N N . GLY A 1 89 ? -9.613 11.853 29.135 1.00 79.44 89 GLY A N 1
ATOM 704 C CA . GLY A 1 89 ? -10.073 11.236 30.374 1.00 79.44 89 GLY A CA 1
ATOM 705 C C . GLY A 1 89 ? -9.831 12.131 31.590 1.00 79.44 89 GLY A C 1
ATOM 706 O O . GLY A 1 89 ? -10.764 12.439 32.331 1.00 79.44 89 GLY A O 1
ATOM 707 N N . LYS A 1 90 ? -8.600 12.623 31.769 1.00 86.25 90 LYS A N 1
ATOM 708 C CA . LYS A 1 90 ? -8.223 13.475 32.911 1.00 86.25 90 LYS A CA 1
ATOM 709 C C . LYS A 1 90 ? -8.888 14.848 32.866 1.00 86.25 90 LYS A C 1
ATOM 711 O O . LYS A 1 90 ? -9.345 15.322 33.902 1.00 86.25 90 LYS A O 1
ATOM 716 N N . GLN A 1 91 ? -8.966 15.479 31.692 1.00 86.94 91 GLN A N 1
ATOM 717 C CA . GLN A 1 91 ? -9.566 16.808 31.548 1.00 86.94 91 GLN A CA 1
ATOM 718 C C . GLN A 1 91 ? -11.071 16.803 31.849 1.00 86.94 91 GLN A C 1
ATOM 720 O O . GLN A 1 91 ? -11.605 17.813 32.302 1.00 86.94 91 GLN A O 1
ATOM 725 N N . SER A 1 92 ? -11.751 15.670 31.646 1.00 84.06 92 SER A N 1
ATOM 726 C CA . SER A 1 92 ? -13.181 15.548 31.943 1.00 84.06 92 SER A CA 1
ATOM 727 C C . SER A 1 92 ? -13.518 15.653 33.438 1.00 84.06 92 SER A C 1
ATOM 729 O O . SER A 1 92 ? -14.656 15.958 33.782 1.00 84.06 92 SER A O 1
ATOM 731 N N . GLY A 1 93 ? -12.561 15.367 34.333 1.00 88.44 93 GLY A N 1
ATOM 732 C CA . GLY A 1 93 ? -12.811 15.243 35.775 1.00 88.44 93 GLY A CA 1
ATOM 733 C C . GLY A 1 93 ? -13.683 14.040 36.169 1.00 88.44 93 GLY A C 1
ATOM 734 O O . GLY A 1 93 ? -13.983 13.862 37.349 1.00 88.44 93 GLY A O 1
ATOM 735 N N . LEU A 1 94 ? -14.083 13.205 35.206 1.00 86.88 94 LEU A N 1
ATOM 736 C CA . LEU A 1 94 ? -14.893 12.009 35.410 1.00 86.88 94 LEU A CA 1
ATOM 737 C C . LEU A 1 94 ? -14.006 10.761 35.469 1.00 86.88 94 LEU A C 1
ATOM 739 O O . LEU A 1 94 ? -12.878 10.737 34.970 1.00 86.88 94 LEU A O 1
ATOM 743 N N . LYS A 1 95 ? -14.532 9.682 36.060 1.00 89.50 95 LYS A N 1
ATOM 744 C CA . LYS A 1 95 ? -13.919 8.356 35.908 1.00 89.50 95 LYS A CA 1
ATOM 745 C C . LYS A 1 95 ? -13.910 7.999 34.425 1.00 89.50 95 LYS A C 1
ATOM 747 O O . LYS A 1 95 ? -14.890 8.258 33.736 1.00 89.50 95 LYS A O 1
ATOM 752 N N . TYR A 1 96 ? -12.833 7.402 33.940 1.00 89.94 96 TYR A N 1
ATOM 753 C CA . TYR A 1 96 ? -12.764 6.948 32.559 1.00 89.94 96 TYR A CA 1
ATOM 754 C C . TYR A 1 96 ? -12.089 5.590 32.467 1.00 89.94 96 TYR A C 1
ATOM 756 O O . TYR A 1 96 ? -11.327 5.178 33.343 1.00 89.94 96 TYR A O 1
ATOM 764 N N . GLU A 1 97 ? -12.382 4.907 31.375 1.00 90.25 97 GLU A N 1
ATOM 765 C CA . GLU A 1 97 ? -11.802 3.630 31.017 1.00 90.25 97 GLU A CA 1
ATOM 766 C C . GLU A 1 97 ? -11.214 3.730 29.614 1.00 90.25 97 GLU A C 1
ATOM 768 O O . GLU A 1 97 ? -11.874 4.231 28.703 1.00 90.25 97 GLU A O 1
ATOM 773 N N . LYS A 1 98 ? -9.986 3.237 29.434 1.00 89.00 98 LYS A N 1
ATOM 774 C CA . LYS A 1 98 ? -9.355 3.128 28.118 1.00 89.00 98 LYS A CA 1
ATOM 775 C C . LYS A 1 98 ? -8.910 1.701 27.840 1.00 89.00 98 LYS A C 1
ATOM 777 O O . LYS A 1 98 ? -8.473 0.998 28.751 1.00 89.00 98 LYS A O 1
ATOM 782 N N . ARG A 1 99 ? -9.004 1.280 26.581 1.00 84.81 99 ARG A N 1
ATOM 783 C CA . ARG A 1 99 ? -8.531 -0.030 26.111 1.00 84.81 99 ARG A CA 1
ATOM 784 C C . ARG A 1 99 ? -7.971 0.093 24.688 1.00 84.81 99 ARG A C 1
ATOM 786 O O . ARG A 1 99 ? -8.440 0.952 23.939 1.00 84.81 99 ARG A O 1
ATOM 793 N N . PRO A 1 100 ? -6.991 -0.734 24.296 1.00 81.38 100 PRO A N 1
ATOM 794 C CA . PRO A 1 100 ? -6.519 -0.771 22.915 1.00 81.38 100 PRO A CA 1
ATOM 795 C C . PRO A 1 100 ? -7.642 -1.252 21.980 1.00 81.38 100 PRO A C 1
ATOM 797 O O . PRO A 1 100 ? -8.298 -2.249 22.276 1.00 81.38 100 PRO A O 1
ATOM 800 N N . LEU A 1 101 ? -7.874 -0.541 20.868 1.00 70.50 101 LEU A N 1
ATOM 801 C CA . LEU A 1 101 ? -8.936 -0.862 19.900 1.00 70.50 101 LEU A CA 1
ATOM 802 C C . LEU A 1 101 ? -8.587 -2.094 19.053 1.00 70.50 101 LEU A C 1
ATOM 804 O O . LEU A 1 101 ? -9.446 -2.920 18.780 1.00 70.50 101 LEU A O 1
ATOM 808 N N . TYR A 1 102 ? -7.329 -2.209 18.636 1.00 67.62 102 TYR A N 1
ATOM 809 C CA . TYR A 1 102 ? -6.727 -3.428 18.102 1.00 67.62 102 TYR A CA 1
ATOM 810 C C . TYR A 1 102 ? -5.209 -3.334 18.271 1.00 67.62 102 TYR A C 1
ATOM 812 O O . TYR A 1 102 ? -4.622 -2.247 18.198 1.00 67.62 102 TYR A O 1
ATOM 820 N N . ALA A 1 103 ? -4.563 -4.479 18.504 1.00 58.56 103 ALA A N 1
ATOM 821 C CA . ALA A 1 103 ? -3.132 -4.584 18.250 1.00 58.56 103 ALA A CA 1
ATOM 822 C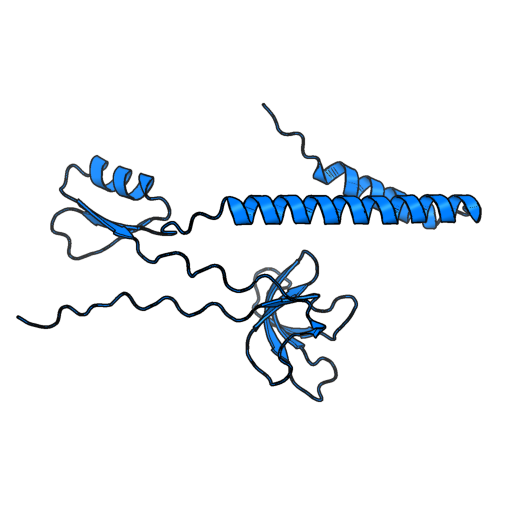 C . ALA A 1 103 ? -2.913 -4.308 16.760 1.00 58.56 103 ALA A C 1
ATOM 824 O O . ALA A 1 103 ? -3.723 -4.754 15.940 1.00 58.56 103 ALA A O 1
ATOM 825 N N . ALA A 1 104 ? -1.856 -3.572 16.404 1.00 53.69 104 ALA A N 1
ATOM 826 C CA . ALA A 1 104 ? -1.448 -3.520 15.006 1.00 53.69 104 ALA A CA 1
ATOM 827 C C . ALA A 1 104 ? -1.391 -4.968 14.490 1.00 53.69 104 ALA A C 1
ATOM 829 O O . ALA A 1 104 ? -0.809 -5.811 15.188 1.00 53.69 104 ALA A O 1
ATOM 830 N N . PRO A 1 105 ? -2.026 -5.293 13.345 1.00 52.97 105 PRO A N 1
ATOM 831 C CA . PRO A 1 105 ? -1.837 -6.611 12.763 1.00 52.97 105 PRO A CA 1
ATOM 832 C C . PRO A 1 105 ? -0.331 -6.832 12.661 1.00 52.97 105 PRO A C 1
ATOM 834 O O . PRO A 1 105 ? 0.406 -5.892 12.347 1.00 52.97 105 PRO A O 1
ATOM 837 N N . THR A 1 106 ? 0.129 -8.036 13.009 1.00 56.56 106 THR A N 1
ATOM 838 C CA . THR A 1 106 ? 1.536 -8.402 12.846 1.00 56.56 106 THR A CA 1
ATOM 839 C C . THR A 1 106 ? 1.919 -7.975 11.440 1.00 56.56 106 THR A C 1
ATOM 841 O O . THR A 1 106 ? 1.211 -8.358 10.504 1.00 56.56 106 THR A O 1
ATOM 844 N N . ALA A 1 107 ? 2.918 -7.092 11.311 1.00 56.56 107 ALA A N 1
ATOM 845 C CA . ALA A 1 107 ? 3.334 -6.589 10.009 1.00 56.56 107 ALA A CA 1
ATOM 846 C C . ALA A 1 107 ? 3.514 -7.816 9.117 1.00 56.56 107 ALA A C 1
ATOM 848 O O . ALA A 1 107 ? 4.305 -8.700 9.453 1.00 56.56 107 ALA A O 1
ATOM 849 N N . SER A 1 108 ? 2.661 -7.950 8.098 1.00 60.81 108 SER A N 1
ATOM 850 C CA . SER A 1 108 ? 2.681 -9.152 7.276 1.00 60.81 108 SER A CA 1
ATOM 851 C C . SER A 1 108 ? 4.017 -9.224 6.548 1.00 60.81 108 SER A C 1
ATOM 853 O O . SER A 1 108 ? 4.748 -8.232 6.501 1.00 60.81 108 SER A O 1
ATOM 855 N N . ASP A 1 109 ? 4.304 -10.393 5.979 1.00 66.38 109 ASP A N 1
ATOM 856 C CA . ASP A 1 109 ? 5.523 -10.672 5.225 1.00 66.38 109 ASP A CA 1
ATOM 857 C C . ASP A 1 109 ? 5.990 -9.459 4.411 1.00 66.38 109 ASP A C 1
ATOM 859 O O . ASP A 1 109 ? 5.190 -8.793 3.744 1.00 66.38 109 ASP A O 1
ATOM 863 N N . ALA A 1 110 ? 7.287 -9.163 4.518 1.00 81.88 110 ALA A N 1
ATOM 864 C CA . ALA A 1 110 ? 7.925 -8.064 3.808 1.00 81.88 110 ALA A CA 1
ATOM 865 C C . ALA A 1 110 ? 7.552 -8.083 2.316 1.00 81.88 110 ALA A C 1
ATOM 867 O O . ALA A 1 110 ? 7.342 -9.151 1.737 1.00 81.88 110 ALA A O 1
ATOM 868 N N . TRP A 1 111 ? 7.496 -6.901 1.694 1.00 91.00 111 TRP A N 1
ATOM 869 C CA . TRP A 1 111 ? 7.270 -6.756 0.255 1.00 91.00 111 TRP A CA 1
ATOM 870 C C . TRP A 1 111 ? 8.136 -7.734 -0.548 1.00 91.00 111 TRP A C 1
ATOM 872 O O . TRP A 1 111 ? 9.356 -7.778 -0.389 1.00 91.00 111 TRP A O 1
ATOM 882 N N . GLN A 1 112 ? 7.498 -8.500 -1.426 1.00 93.62 112 GLN A N 1
ATOM 883 C CA . GLN A 1 112 ? 8.136 -9.502 -2.272 1.00 93.62 112 GLN A CA 1
ATOM 884 C C . GLN A 1 112 ? 8.217 -9.007 -3.723 1.00 93.62 112 GLN A C 1
ATOM 886 O O . GLN A 1 112 ? 7.334 -8.256 -4.143 1.00 93.62 112 GLN A O 1
ATOM 891 N N . PRO A 1 113 ? 9.226 -9.417 -4.514 1.00 94.44 113 PRO A N 1
ATOM 892 C CA . PRO A 1 113 ? 9.295 -9.092 -5.940 1.00 94.44 113 PRO A CA 1
ATOM 893 C C . PRO A 1 113 ? 8.024 -9.516 -6.684 1.00 94.44 113 PRO A C 1
ATOM 895 O O . PRO A 1 113 ? 7.477 -10.589 -6.426 1.00 94.44 113 PRO A O 1
ATOM 898 N N . ILE A 1 114 ? 7.531 -8.688 -7.607 1.00 96.75 114 ILE A N 1
ATOM 899 C CA . ILE A 1 114 ? 6.261 -8.935 -8.314 1.00 96.75 114 ILE A CA 1
ATOM 900 C C . ILE A 1 114 ? 6.244 -10.255 -9.102 1.00 96.75 114 ILE A C 1
ATOM 902 O O . ILE A 1 114 ? 5.183 -10.838 -9.330 1.00 96.75 114 ILE A O 1
ATOM 906 N N . GLU A 1 115 ? 7.412 -10.759 -9.497 1.00 96.50 115 GLU A N 1
ATOM 907 C CA . GLU A 1 115 ? 7.573 -12.013 -10.230 1.00 96.50 115 GLU A CA 1
ATOM 908 C C . GLU A 1 115 ? 7.148 -13.227 -9.395 1.00 96.50 115 GLU A C 1
ATOM 910 O O . GLU A 1 115 ? 6.784 -14.257 -9.962 1.00 96.50 115 GLU A O 1
ATOM 915 N N . THR A 1 116 ? 7.154 -13.112 -8.060 1.00 96.38 116 THR A N 1
ATOM 916 C CA . THR A 1 116 ? 6.714 -14.175 -7.143 1.00 96.38 116 THR A CA 1
ATOM 917 C C . THR A 1 116 ? 5.236 -14.073 -6.768 1.00 96.38 116 THR A C 1
ATOM 919 O O . THR A 1 116 ? 4.735 -14.915 -6.022 1.00 96.38 116 THR A O 1
ATOM 922 N N . ALA A 1 117 ? 4.527 -13.057 -7.268 1.00 96.88 117 ALA A N 1
ATOM 923 C CA . ALA A 1 117 ? 3.133 -12.820 -6.925 1.00 96.88 117 ALA A CA 1
ATOM 924 C C . ALA A 1 117 ? 2.213 -13.941 -7.424 1.00 96.88 117 ALA A C 1
ATOM 926 O O . ALA A 1 117 ? 2.433 -14.474 -8.517 1.00 96.88 117 ALA A O 1
ATOM 927 N N . PRO A 1 118 ? 1.137 -14.270 -6.688 1.00 97.00 118 PRO A N 1
ATOM 928 C CA . PRO A 1 118 ? 0.167 -15.255 -7.139 1.00 97.00 118 PRO A CA 1
ATOM 929 C C . PRO A 1 118 ? -0.502 -14.790 -8.441 1.00 97.00 118 PRO A C 1
ATOM 931 O O . PRO A 1 118 ? -1.057 -13.693 -8.535 1.00 97.00 118 PRO A O 1
ATOM 934 N N . LYS A 1 119 ? -0.445 -15.644 -9.468 1.00 97.75 119 LYS A N 1
ATOM 935 C CA . LYS A 1 119 ? -1.021 -15.396 -10.805 1.00 97.75 119 LYS A CA 1
ATOM 936 C C . LYS A 1 119 ? -2.358 -16.128 -11.013 1.00 97.75 119 LYS A C 1
ATOM 938 O O . LYS A 1 119 ? -2.816 -16.288 -12.141 1.00 97.75 119 LYS A O 1
ATOM 943 N N . ASP A 1 120 ? -2.977 -16.575 -9.925 1.00 97.25 120 ASP A N 1
ATOM 944 C CA . ASP A 1 120 ? -4.210 -17.373 -9.882 1.00 97.25 120 ASP A CA 1
ATOM 945 C C . ASP A 1 120 ? -5.487 -16.536 -9.662 1.00 97.25 120 ASP A C 1
ATOM 947 O O . ASP A 1 120 ? -6.580 -17.082 -9.526 1.00 97.25 120 ASP A O 1
ATOM 951 N N . GLY A 1 121 ? -5.364 -15.205 -9.643 1.00 97.06 121 GLY A N 1
ATOM 952 C CA . GLY A 1 121 ? -6.476 -14.287 -9.382 1.00 97.06 121 GLY A CA 1
ATOM 953 C C . GLY A 1 121 ? -6.679 -13.928 -7.910 1.00 97.06 121 GLY A C 1
ATOM 954 O O . GLY A 1 121 ? -7.615 -13.182 -7.608 1.00 97.06 121 GLY A O 1
ATOM 955 N N . THR A 1 122 ? -5.810 -14.398 -7.009 1.00 97.06 122 THR A N 1
ATOM 956 C CA . THR A 1 122 ? -5.784 -13.973 -5.604 1.00 97.06 122 THR A CA 1
ATOM 957 C C . THR A 1 122 ? -5.663 -12.450 -5.488 1.00 97.06 122 THR A C 1
ATOM 959 O O . THR A 1 122 ? -4.881 -11.817 -6.200 1.00 97.06 122 THR A O 1
ATOM 962 N N . ASN A 1 123 ? -6.448 -11.855 -4.581 1.00 97.38 123 ASN A N 1
ATOM 963 C CA . ASN A 1 123 ? -6.325 -10.433 -4.263 1.00 97.38 123 ASN A CA 1
ATOM 964 C C . ASN A 1 123 ? -5.088 -10.195 -3.392 1.00 97.38 123 ASN A C 1
ATOM 966 O O . ASN A 1 123 ? -4.919 -10.832 -2.352 1.00 97.38 123 ASN A O 1
ATOM 970 N N . ILE A 1 124 ? -4.269 -9.238 -3.803 1.00 96.50 124 ILE A N 1
ATOM 971 C CA . ILE A 1 124 ? -3.007 -8.862 -3.164 1.00 96.50 124 ILE A CA 1
ATOM 972 C C . ILE A 1 124 ? -2.885 -7.338 -3.104 1.00 96.50 124 ILE A C 1
ATOM 974 O O . ILE A 1 124 ? -3.671 -6.619 -3.728 1.00 96.50 124 ILE A O 1
ATOM 978 N N . LEU A 1 125 ? -1.892 -6.838 -2.374 1.00 95.62 125 LEU A N 1
ATOM 979 C CA . LEU A 1 125 ? -1.420 -5.464 -2.531 1.00 95.62 125 LEU A CA 1
ATOM 980 C C . LEU A 1 125 ? -0.251 -5.450 -3.512 1.00 95.62 125 LEU A C 1
ATOM 982 O O . LEU A 1 125 ? 0.609 -6.326 -3.453 1.00 95.62 125 LEU A O 1
ATOM 986 N N . ILE A 1 126 ? -0.207 -4.446 -4.382 1.00 96.25 126 ILE A N 1
ATOM 987 C CA . ILE A 1 126 ? 0.917 -4.168 -5.281 1.00 96.25 126 ILE A CA 1
ATOM 988 C C . ILE A 1 126 ? 1.408 -2.734 -5.079 1.00 96.25 126 ILE A C 1
ATOM 990 O O . ILE A 1 126 ? 0.640 -1.871 -4.653 1.00 96.25 126 ILE A O 1
ATOM 994 N N . ARG A 1 127 ? 2.671 -2.472 -5.421 1.00 93.31 127 ARG A N 1
ATOM 995 C CA . ARG A 1 127 ? 3.248 -1.117 -5.509 1.00 93.31 127 ARG A CA 1
ATOM 996 C C . ARG A 1 127 ? 3.991 -0.921 -6.823 1.00 93.31 127 ARG A C 1
ATOM 998 O O . ARG A 1 127 ? 4.527 -1.884 -7.373 1.00 93.31 127 ARG A O 1
ATOM 1005 N N . PHE A 1 128 ? 4.080 0.322 -7.282 1.00 90.88 128 PHE A N 1
ATOM 1006 C CA . PHE A 1 128 ? 4.743 0.706 -8.532 1.00 90.88 128 PHE A CA 1
ATOM 1007 C C . PHE A 1 128 ? 6.034 1.471 -8.227 1.00 90.88 128 PHE A C 1
ATOM 1009 O O . PHE A 1 128 ? 6.021 2.675 -8.016 1.00 90.88 128 PHE A O 1
ATOM 1016 N N . GLY A 1 129 ? 7.179 0.789 -8.149 1.00 80.06 129 GLY A N 1
ATOM 1017 C CA . GLY A 1 129 ? 8.440 1.463 -7.804 1.00 80.06 129 GLY A CA 1
ATOM 1018 C C . GLY A 1 129 ? 8.371 2.136 -6.425 1.00 80.06 129 GLY A C 1
ATOM 1019 O O . GLY A 1 129 ? 8.183 1.441 -5.424 1.00 80.06 129 GLY A O 1
ATOM 1020 N N . LEU A 1 130 ? 8.543 3.461 -6.374 1.00 68.56 130 LEU A N 1
ATOM 1021 C CA . LEU A 1 130 ? 8.399 4.290 -5.163 1.00 68.56 130 LEU A CA 1
ATOM 1022 C C . LEU A 1 130 ? 6.991 4.899 -5.000 1.00 68.56 130 LEU A C 1
ATOM 1024 O O . LEU A 1 130 ? 6.754 5.595 -4.015 1.00 68.56 130 LEU A O 1
ATOM 1028 N N . ASP A 1 131 ? 6.080 4.645 -5.942 1.00 71.88 131 ASP A N 1
ATOM 1029 C CA . ASP A 1 131 ? 4.722 5.188 -5.933 1.00 71.88 131 ASP A CA 1
ATOM 1030 C C . ASP A 1 131 ? 3.776 4.391 -5.016 1.00 71.88 131 ASP A C 1
ATOM 1032 O O . ASP A 1 131 ? 4.174 3.471 -4.292 1.00 71.88 131 ASP A O 1
ATOM 1036 N N . GLY A 1 132 ? 2.502 4.795 -5.033 1.00 82.00 132 GLY A N 1
ATOM 1037 C CA . GLY A 1 132 ? 1.434 4.310 -4.166 1.00 82.00 132 GLY A CA 1
ATOM 1038 C C . GLY A 1 132 ? 1.191 2.797 -4.182 1.00 82.00 132 GLY A C 1
ATOM 1039 O O . GLY A 1 132 ? 1.681 2.038 -5.022 1.00 82.00 132 GLY A O 1
ATOM 1040 N N . VAL A 1 133 ? 0.396 2.370 -3.199 1.00 91.75 133 VAL A N 1
ATOM 1041 C CA . VAL A 1 133 ? -0.022 0.981 -2.990 1.00 91.75 133 VAL A CA 1
ATOM 1042 C C . VAL A 1 133 ? -1.473 0.821 -3.424 1.00 91.75 133 VAL A C 1
ATOM 1044 O O . VAL A 1 133 ? -2.334 1.594 -3.007 1.00 91.75 133 VAL A O 1
ATOM 1047 N N . SER A 1 134 ? -1.748 -0.233 -4.185 1.00 94.25 134 SER A N 1
ATOM 1048 C CA . SER A 1 134 ? -3.083 -0.556 -4.689 1.00 94.25 134 SER A CA 1
ATOM 1049 C C . SER A 1 134 ? -3.462 -1.993 -4.360 1.00 94.25 134 SER A C 1
ATOM 1051 O O . SER A 1 134 ? -2.622 -2.892 -4.392 1.00 94.25 134 SER A O 1
ATOM 1053 N N . GLN A 1 135 ? -4.751 -2.239 -4.116 1.00 95.69 135 GLN A N 1
ATOM 1054 C CA . GLN A 1 135 ? -5.287 -3.598 -4.166 1.00 95.69 135 GLN A CA 1
ATOM 1055 C C . GLN A 1 135 ? -5.388 -4.049 -5.626 1.00 95.69 135 GLN A C 1
ATOM 1057 O O . GLN A 1 135 ? -5.884 -3.307 -6.480 1.00 95.69 135 GLN A O 1
ATOM 1062 N N . ALA A 1 136 ? -4.951 -5.275 -5.901 1.00 97.38 136 ALA A N 1
ATOM 1063 C CA . ALA A 1 136 ? -4.890 -5.821 -7.245 1.00 97.38 136 ALA A CA 1
ATOM 1064 C C . ALA A 1 136 ? -5.144 -7.326 -7.304 1.00 97.38 136 ALA A C 1
ATOM 1066 O O . ALA A 1 136 ? -5.120 -8.024 -6.292 1.00 97.38 136 ALA A O 1
ATOM 1067 N N . LYS A 1 137 ? -5.329 -7.824 -8.528 1.00 98.12 137 LYS A N 1
ATOM 1068 C CA . LYS A 1 137 ? -5.278 -9.248 -8.871 1.00 98.12 137 LYS A CA 1
ATOM 1069 C C . LYS A 1 137 ? -4.709 -9.453 -10.273 1.00 98.12 137 LYS A C 1
ATOM 1071 O O . LYS A 1 137 ? -4.798 -8.564 -11.124 1.00 98.12 137 LYS A O 1
ATOM 1076 N N . PHE A 1 138 ? -4.180 -10.644 -10.529 1.00 98.19 138 PHE A N 1
ATOM 1077 C CA . PHE A 1 138 ? -3.737 -11.053 -11.860 1.00 98.19 138 PHE A CA 1
ATOM 1078 C C . PHE A 1 138 ? -4.864 -11.762 -12.619 1.00 98.19 138 PHE A C 1
ATOM 1080 O O . PHE A 1 138 ? -5.515 -12.649 -12.076 1.00 98.19 138 PHE A O 1
ATOM 1087 N N . THR A 1 139 ? -5.086 -11.405 -13.882 1.00 98.00 139 THR A N 1
ATOM 1088 C CA . THR A 1 139 ? -6.077 -12.043 -14.758 1.00 98.00 139 THR A CA 1
ATOM 1089 C C . THR A 1 139 ? -5.372 -12.693 -15.953 1.00 98.00 139 THR A C 1
ATOM 1091 O O . THR A 1 139 ? -4.977 -11.987 -16.886 1.00 98.00 139 THR A O 1
ATOM 1094 N N . PRO A 1 140 ? -5.192 -14.028 -15.952 1.00 95.81 140 PRO A N 1
ATOM 1095 C CA . PRO A 1 140 ? -4.513 -14.737 -17.033 1.00 95.81 140 PRO A CA 1
ATOM 1096 C C . PRO A 1 140 ? -5.165 -14.518 -18.405 1.00 95.81 140 PRO A C 1
ATOM 1098 O O . PRO A 1 140 ? -6.387 -14.468 -18.533 1.00 95.81 140 PRO A O 1
ATOM 1101 N N . GLY A 1 141 ? -4.337 -14.411 -19.447 1.00 95.81 141 GLY A N 1
ATOM 1102 C CA . GLY A 1 141 ? -4.785 -14.267 -20.839 1.00 95.81 141 GLY A CA 1
ATOM 1103 C C . GLY A 1 141 ? -5.172 -12.845 -21.260 1.00 95.81 141 GLY A C 1
ATOM 1104 O O . GLY A 1 141 ? -5.500 -12.625 -22.423 1.00 95.81 141 GLY A O 1
ATOM 1105 N N . TRP A 1 142 ? -5.127 -11.867 -20.355 1.00 97.19 142 TRP A N 1
ATOM 1106 C CA . TRP A 1 142 ? -5.339 -10.462 -20.702 1.00 97.19 142 TRP A CA 1
ATOM 1107 C C . TRP A 1 142 ? -4.037 -9.810 -21.174 1.00 97.19 142 TRP A C 1
ATOM 1109 O O . TRP A 1 142 ? -2.970 -10.090 -20.638 1.00 97.19 142 TRP A O 1
ATOM 1119 N N . ALA A 1 143 ? -4.133 -8.885 -22.138 1.00 96.56 143 ALA A N 1
ATOM 1120 C CA . ALA A 1 143 ? -2.978 -8.120 -22.624 1.00 96.56 143 ALA A CA 1
ATOM 1121 C C . ALA A 1 143 ? -2.331 -7.252 -21.525 1.00 96.56 143 ALA A C 1
ATOM 1123 O O . ALA A 1 143 ? -1.133 -7.009 -21.566 1.00 96.56 143 ALA A O 1
ATOM 1124 N N . TRP A 1 144 ? -3.130 -6.821 -20.543 1.00 97.06 144 TRP A N 1
ATOM 1125 C CA . TRP A 1 144 ? -2.718 -6.074 -19.352 1.00 97.06 144 TRP A CA 1
ATOM 1126 C C . TRP A 1 144 ? -3.261 -6.831 -18.134 1.00 97.06 144 TRP A C 1
ATOM 1128 O O . TRP A 1 144 ? -4.396 -6.572 -17.714 1.00 97.06 144 TRP A O 1
ATOM 1138 N N . PRO A 1 145 ? -2.545 -7.871 -17.673 1.00 97.69 145 PRO A N 1
ATOM 1139 C CA . PRO A 1 145 ? -3.113 -8.879 -16.787 1.00 97.69 145 PRO A CA 1
ATOM 1140 C C . PRO A 1 145 ? -3.244 -8.418 -15.336 1.00 97.69 145 PRO A C 1
ATOM 1142 O O . PRO A 1 145 ? -4.103 -8.935 -14.625 1.00 97.69 145 PRO A O 1
ATOM 1145 N N . TRP A 1 146 ? -2.455 -7.443 -14.883 1.00 97.69 146 TRP A N 1
ATOM 1146 C CA . TRP A 1 146 ? -2.672 -6.840 -13.572 1.00 97.69 146 TRP A CA 1
ATOM 1147 C C . TRP A 1 146 ? -3.876 -5.919 -13.628 1.00 97.69 146 TRP A C 1
ATOM 1149 O O . TRP A 1 146 ? -3.895 -5.001 -14.437 1.00 97.69 146 TRP A O 1
ATOM 1159 N N . GLN A 1 147 ? -4.857 -6.144 -12.761 1.00 97.62 147 GLN A N 1
ATOM 1160 C CA . GLN A 1 147 ? -6.020 -5.284 -12.581 1.00 97.62 147 GLN A CA 1
ATOM 1161 C C . GLN A 1 147 ? -5.998 -4.729 -11.162 1.00 97.62 147 GLN A C 1
ATOM 1163 O O . GLN A 1 147 ? -5.911 -5.508 -10.214 1.00 97.62 147 GLN A O 1
ATOM 1168 N N . PHE A 1 148 ? -6.094 -3.412 -11.013 1.00 95.69 148 PHE A N 1
ATOM 1169 C CA . PHE A 1 148 ? -5.9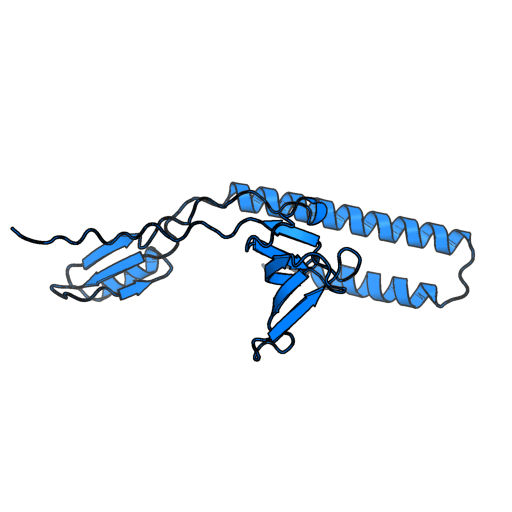35 -2.762 -9.717 1.00 95.69 148 PHE A CA 1
ATOM 1170 C C . PHE A 1 148 ? -6.774 -1.500 -9.586 1.00 95.69 148 PHE A C 1
ATOM 1172 O O . PHE A 1 148 ? -7.218 -0.913 -10.575 1.00 95.69 148 PHE A O 1
ATOM 1179 N N . ILE A 1 149 ? -7.015 -1.130 -8.335 1.00 93.31 149 ILE A N 1
ATOM 1180 C CA . ILE A 1 149 ? -7.761 0.066 -7.969 1.00 93.31 149 ILE A CA 1
ATOM 1181 C C . ILE A 1 149 ? -6.770 1.204 -7.726 1.00 93.31 149 ILE A C 1
ATOM 1183 O O . ILE A 1 149 ? -5.828 1.043 -6.951 1.00 93.31 149 ILE A O 1
ATOM 1187 N N . ASP A 1 150 ? -6.994 2.342 -8.371 1.00 87.75 150 ASP A N 1
ATOM 1188 C CA . ASP A 1 150 ? -6.088 3.490 -8.319 1.00 87.75 150 ASP A CA 1
ATOM 1189 C C . ASP A 1 150 ? -6.851 4.820 -8.394 1.00 87.75 150 ASP A C 1
ATOM 1191 O O . ASP A 1 150 ? -7.994 4.867 -8.857 1.00 87.75 150 ASP A O 1
ATOM 1195 N N . THR A 1 151 ? -6.205 5.896 -7.956 1.00 82.12 151 THR A N 1
ATOM 1196 C CA . THR A 1 151 ? -6.682 7.278 -8.043 1.00 82.12 151 THR A CA 1
ATOM 1197 C C . THR A 1 151 ? -5.631 8.136 -8.743 1.00 82.12 151 THR A C 1
ATOM 1199 O O . THR A 1 151 ? -4.880 8.864 -8.094 1.00 82.12 151 THR A O 1
ATOM 1202 N N . ASN A 1 152 ? -5.588 8.082 -10.077 1.00 74.38 152 ASN A N 1
ATOM 1203 C CA . ASN A 1 152 ? -4.624 8.848 -10.884 1.00 74.38 152 ASN A CA 1
ATOM 1204 C C . ASN A 1 152 ? -4.708 10.373 -10.664 1.00 74.38 152 ASN A C 1
ATOM 1206 O O . ASN A 1 152 ? -3.731 11.086 -10.869 1.00 74.38 152 ASN A O 1
ATOM 1210 N N . ASP A 1 153 ? -5.879 10.879 -10.276 1.00 78.56 153 ASP A N 1
ATOM 1211 C CA . ASP A 1 153 ? -6.158 12.295 -10.007 1.00 78.56 153 ASP A CA 1
ATOM 1212 C C . ASP A 1 153 ? -6.328 12.598 -8.503 1.00 78.56 153 ASP A C 1
ATOM 1214 O O . ASP A 1 153 ? -6.653 13.726 -8.133 1.00 78.56 153 ASP A O 1
ATOM 1218 N N . GLY A 1 154 ? -6.142 11.597 -7.634 1.00 76.19 154 GLY A N 1
ATOM 1219 C CA . GLY A 1 154 ? -6.375 11.695 -6.191 1.00 76.19 154 GLY A CA 1
ATOM 1220 C C . GLY A 1 154 ? -7.847 11.806 -5.769 1.00 76.19 154 GLY A C 1
ATOM 1221 O O . GLY A 1 154 ? -8.115 12.029 -4.589 1.00 76.19 154 GLY A O 1
ATOM 1222 N N . VAL A 1 155 ? -8.804 11.670 -6.696 1.00 78.12 155 VAL A N 1
ATOM 1223 C CA . VAL A 1 155 ? -10.239 11.884 -6.430 1.00 78.12 155 VAL A CA 1
ATOM 1224 C C . VAL A 1 155 ? -11.098 10.730 -6.949 1.00 78.12 155 VAL A C 1
ATOM 1226 O O . VAL A 1 155 ? -12.005 10.267 -6.255 1.00 78.12 155 VAL A O 1
ATOM 1229 N N . THR A 1 156 ? -10.827 10.250 -8.157 1.00 83.50 156 THR A N 1
ATOM 1230 C CA . THR A 1 156 ? -11.647 9.266 -8.856 1.00 83.50 156 THR A CA 1
ATOM 1231 C C . THR A 1 156 ? -11.082 7.866 -8.674 1.00 83.50 156 THR A C 1
ATOM 1233 O O . THR A 1 156 ? -9.973 7.567 -9.107 1.00 83.50 156 THR A O 1
ATOM 1236 N N . TRP A 1 157 ? -11.885 6.975 -8.097 1.00 85.06 157 TRP A N 1
ATOM 1237 C CA . TRP A 1 157 ? -11.563 5.554 -8.007 1.00 85.06 157 TRP A CA 1
ATOM 1238 C C . TRP A 1 157 ? -11.717 4.890 -9.377 1.00 85.06 157 TRP A C 1
ATOM 1240 O O . TRP A 1 157 ? -12.829 4.747 -9.891 1.00 85.06 157 TRP A O 1
ATOM 1250 N N . MET A 1 158 ? -10.597 4.484 -9.969 1.00 88.31 158 MET A N 1
ATOM 1251 C CA . MET A 1 158 ? -10.537 3.864 -11.288 1.00 88.31 158 MET A CA 1
ATOM 1252 C C . MET A 1 158 ? -10.032 2.427 -11.217 1.00 88.31 158 MET A C 1
ATOM 1254 O O . MET A 1 158 ? -9.286 2.038 -10.320 1.00 88.31 158 MET A O 1
ATOM 1258 N N . LEU A 1 159 ? -10.440 1.640 -12.212 1.00 93.19 159 LEU A N 1
ATOM 1259 C CA . LEU A 1 159 ? -9.958 0.284 -12.428 1.00 93.19 159 LEU A CA 1
ATOM 1260 C C . LEU A 1 159 ? -8.906 0.302 -13.538 1.00 93.19 159 LEU A C 1
ATOM 1262 O O . LEU A 1 159 ? -9.244 0.251 -14.723 1.00 93.19 159 LEU A O 1
ATOM 1266 N N . ASN A 1 160 ? -7.640 0.382 -13.143 1.00 93.75 160 ASN A N 1
ATOM 1267 C CA . ASN A 1 160 ? -6.499 0.432 -14.051 1.00 93.75 160 ASN A CA 1
ATOM 1268 C C . ASN A 1 160 ? -5.928 -0.961 -14.324 1.00 93.75 160 ASN A C 1
ATOM 1270 O O . ASN A 1 160 ? -6.308 -1.961 -13.697 1.00 93.75 160 ASN A O 1
ATOM 1274 N N . ARG A 1 161 ? -5.043 -1.030 -15.329 1.00 95.50 161 ARG A N 1
ATOM 1275 C CA . ARG A 1 161 ? -4.362 -2.265 -15.714 1.00 95.50 161 ARG A CA 1
ATOM 1276 C C . ARG A 1 161 ? -2.898 -2.043 -16.067 1.00 95.50 161 ARG A C 1
ATOM 1278 O O . ARG A 1 161 ? -2.549 -0.996 -16.599 1.00 95.50 161 ARG A O 1
ATOM 1285 N N . ALA A 1 162 ? -2.066 -3.045 -15.799 1.00 95.56 162 ALA A N 1
ATOM 1286 C CA . ALA A 1 162 ? -0.623 -3.013 -16.033 1.00 95.56 162 ALA A CA 1
ATOM 1287 C C . ALA A 1 162 ? -0.113 -4.348 -16.601 1.00 95.56 162 ALA A C 1
ATOM 1289 O O . ALA A 1 162 ? -0.764 -5.392 -16.483 1.00 95.56 162 ALA A O 1
ATOM 1290 N N . VAL A 1 163 ? 1.069 -4.296 -17.210 1.00 96.31 163 VAL A N 1
ATOM 1291 C CA . VAL A 1 163 ? 1.893 -5.461 -17.562 1.00 96.31 163 VAL A CA 1
ATOM 1292 C C . VAL A 1 163 ? 3.054 -5.579 -16.577 1.00 96.31 163 VAL A C 1
ATOM 1294 O O . VAL A 1 163 ? 3.360 -4.621 -15.871 1.00 96.31 163 VAL A O 1
ATOM 1297 N N . ASP A 1 164 ? 3.692 -6.747 -16.518 1.00 94.50 164 ASP A N 1
ATOM 1298 C CA . ASP A 1 164 ? 4.983 -6.881 -15.837 1.00 94.50 164 ASP A CA 1
ATOM 1299 C C . ASP A 1 164 ? 6.054 -6.050 -16.588 1.00 94.50 164 ASP A C 1
ATOM 1301 O O . ASP A 1 164 ? 6.001 -5.923 -17.815 1.00 94.50 164 ASP A O 1
ATOM 1305 N N . GLY A 1 165 ? 7.034 -5.492 -15.867 1.00 91.50 165 GLY A N 1
ATOM 1306 C CA . GLY A 1 165 ? 8.150 -4.727 -16.443 1.00 91.50 165 GLY A CA 1
ATOM 1307 C C . GLY A 1 165 ? 8.104 -3.212 -16.177 1.00 91.50 165 GLY A C 1
ATOM 1308 O O . GLY A 1 165 ? 7.453 -2.772 -15.229 1.00 91.50 165 GLY A O 1
ATOM 1309 N N . PRO A 1 166 ? 8.827 -2.390 -16.969 1.00 89.81 166 PRO A N 1
ATOM 1310 C CA . PRO A 1 166 ? 8.927 -0.947 -16.739 1.00 89.81 166 PRO A CA 1
ATOM 1311 C C . PRO A 1 166 ? 7.559 -0.249 -16.722 1.00 89.81 166 PRO A C 1
ATOM 1313 O O . PRO A 1 166 ? 6.801 -0.335 -17.686 1.00 89.81 166 PRO A O 1
ATOM 1316 N N . GLY A 1 167 ? 7.257 0.456 -15.628 1.00 86.94 167 GLY A N 1
ATOM 1317 C CA . GLY A 1 167 ? 5.955 1.102 -15.400 1.00 86.94 167 GLY A CA 1
ATOM 1318 C C . GLY A 1 167 ? 4.861 0.168 -14.865 1.00 86.94 167 GLY A C 1
ATOM 1319 O O . GLY A 1 167 ? 3.751 0.622 -14.600 1.00 86.94 167 GLY A O 1
ATOM 1320 N N . GLY A 1 168 ? 5.161 -1.122 -14.698 1.00 94.00 168 GLY A N 1
ATOM 1321 C CA . GLY A 1 168 ? 4.315 -2.091 -14.012 1.00 94.00 168 GLY A CA 1
ATOM 1322 C C . GLY A 1 168 ? 4.542 -2.121 -12.497 1.00 94.00 168 GLY A C 1
ATOM 1323 O O . GLY A 1 168 ? 5.423 -1.425 -11.977 1.00 94.00 168 GLY A O 1
ATOM 1324 N N . PRO A 1 169 ? 3.758 -2.932 -11.767 1.00 96.12 169 PRO A N 1
ATOM 1325 C CA . PRO A 1 169 ? 4.016 -3.162 -10.354 1.00 96.12 169 PRO A CA 1
ATOM 1326 C C . PRO A 1 169 ? 5.387 -3.809 -10.171 1.00 96.12 169 PRO A C 1
ATOM 1328 O O . PRO A 1 169 ? 5.782 -4.650 -10.970 1.00 96.12 169 PRO A O 1
ATOM 1331 N N . SER A 1 170 ? 6.113 -3.420 -9.126 1.00 95.25 170 SER A N 1
ATOM 1332 C CA . SER A 1 170 ? 7.456 -3.935 -8.833 1.00 95.25 170 SER A CA 1
ATOM 1333 C C . SER A 1 170 ? 7.481 -4.906 -7.659 1.00 95.25 170 SER A C 1
ATOM 1335 O O . SER A 1 170 ? 8.349 -5.772 -7.599 1.00 95.25 170 SER A O 1
ATOM 1337 N N . HIS A 1 171 ? 6.529 -4.786 -6.731 1.00 95.25 171 HIS A N 1
ATOM 1338 C CA . HIS A 1 171 ? 6.444 -5.655 -5.562 1.00 95.25 171 HIS A CA 1
ATOM 1339 C C . HIS A 1 171 ? 4.994 -5.952 -5.200 1.00 95.25 171 HIS A C 1
ATOM 1341 O O . HIS A 1 171 ? 4.079 -5.213 -5.578 1.00 95.25 171 HIS A O 1
ATOM 1347 N N . TRP A 1 172 ? 4.808 -7.005 -4.415 1.00 96.19 172 TRP A N 1
ATOM 1348 C CA . TRP A 1 172 ? 3.530 -7.385 -3.843 1.00 96.19 172 TRP A CA 1
ATOM 1349 C C . TRP A 1 172 ? 3.652 -7.809 -2.379 1.00 96.19 172 TRP A C 1
ATOM 1351 O O . TRP A 1 172 ? 4.740 -8.082 -1.874 1.00 96.19 172 TRP A O 1
ATOM 1361 N N . MET A 1 173 ? 2.512 -7.888 -1.708 1.00 95.25 173 MET A N 1
ATOM 1362 C CA . MET A 1 173 ? 2.351 -8.557 -0.419 1.00 95.25 173 MET A CA 1
ATOM 1363 C C . MET A 1 173 ? 0.916 -9.101 -0.319 1.00 95.25 173 MET A C 1
ATOM 1365 O O . MET A 1 173 ? 0.021 -8.593 -1.011 1.00 95.25 173 MET A O 1
ATOM 1369 N N . PRO A 1 174 ? 0.657 -10.135 0.499 1.00 94.44 174 PRO A N 1
ATOM 1370 C CA . PRO A 1 174 ? -0.710 -10.575 0.754 1.00 94.44 174 PRO A CA 1
ATOM 1371 C C . PRO A 1 174 ? -1.549 -9.437 1.352 1.00 94.44 174 PRO A C 1
ATOM 1373 O O . PRO A 1 174 ? -1.022 -8.524 1.992 1.00 94.44 174 PRO A O 1
ATOM 1376 N N . LEU A 1 175 ? -2.872 -9.497 1.170 1.00 91.38 175 LEU A N 1
ATOM 1377 C CA . LEU A 1 175 ? -3.762 -8.627 1.938 1.00 91.38 175 LEU A CA 1
ATOM 1378 C C . LEU A 1 175 ? -3.563 -8.903 3.438 1.00 91.38 175 LEU A C 1
ATOM 1380 O O . LEU A 1 175 ? -3.488 -10.073 3.829 1.00 91.38 175 LEU A O 1
ATOM 1384 N N . PRO A 1 176 ? -3.489 -7.861 4.286 1.00 84.56 176 PRO A N 1
ATOM 1385 C CA . PRO A 1 176 ? -3.383 -8.060 5.721 1.00 84.56 176 PRO A CA 1
ATOM 1386 C C . PRO A 1 176 ? -4.596 -8.846 6.216 1.00 84.56 176 PRO A C 1
ATOM 1388 O O . PRO A 1 176 ? -5.716 -8.663 5.727 1.00 84.56 176 PRO A O 1
ATOM 1391 N N . ALA A 1 177 ? -4.372 -9.710 7.207 1.00 80.62 177 ALA A N 1
ATOM 1392 C CA . ALA A 1 177 ? -5.472 -10.374 7.884 1.00 80.62 177 ALA A CA 1
ATOM 1393 C C . ALA A 1 177 ? -6.465 -9.315 8.376 1.00 80.62 177 ALA A C 1
ATOM 1395 O O . ALA A 1 177 ? -6.067 -8.279 8.923 1.00 80.62 177 ALA A O 1
ATOM 1396 N N . ALA A 1 178 ? -7.756 -9.575 8.171 1.00 78.00 178 ALA A N 1
ATOM 1397 C CA . ALA A 1 178 ? -8.787 -8.729 8.743 1.00 78.00 178 ALA A CA 1
ATOM 1398 C C . ALA A 1 178 ? -8.539 -8.608 10.258 1.00 78.00 178 ALA A C 1
ATOM 1400 O O . ALA A 1 178 ? -8.168 -9.607 10.887 1.00 78.00 178 ALA A O 1
ATOM 1401 N N . PRO A 1 179 ? -8.727 -7.418 10.856 1.00 73.81 179 PRO A N 1
ATOM 1402 C CA . PRO A 1 179 ? -8.616 -7.270 12.296 1.00 73.81 179 PRO A CA 1
ATOM 1403 C C . PRO A 1 179 ? -9.481 -8.325 12.985 1.00 73.81 179 PRO A C 1
ATOM 1405 O O . PRO A 1 179 ? -10.650 -8.496 12.629 1.00 73.81 179 PRO A O 1
ATOM 1408 N N . ALA A 1 180 ? -8.911 -9.044 13.954 1.00 71.69 180 ALA A N 1
ATOM 1409 C CA . ALA A 1 180 ? -9.698 -9.953 14.772 1.00 71.69 180 ALA A CA 1
ATOM 1410 C C . ALA A 1 180 ? -10.827 -9.140 15.418 1.00 71.69 180 ALA A C 1
ATOM 1412 O O . ALA A 1 180 ? -10.571 -8.150 16.107 1.00 71.69 180 ALA A O 1
ATOM 1413 N N . ALA A 1 181 ? -12.076 -9.519 15.160 1.00 61.38 181 ALA A N 1
ATOM 1414 C CA . ALA A 1 181 ? -13.220 -8.855 15.757 1.00 61.38 181 ALA A CA 1
ATOM 1415 C C . ALA A 1 181 ? -13.126 -8.986 17.287 1.00 61.38 181 ALA A C 1
ATOM 1417 O O . ALA A 1 181 ? -13.301 -10.072 17.832 1.00 61.38 181 ALA A O 1
ATOM 1418 N N . LEU A 1 182 ? -12.874 -7.882 17.995 1.00 55.00 182 LEU A N 1
ATOM 1419 C CA . LEU A 1 182 ? -12.900 -7.830 19.464 1.00 55.00 182 LEU A CA 1
ATOM 1420 C C . LEU A 1 182 ? -14.328 -7.719 20.024 1.00 55.00 182 LEU A C 1
ATOM 1422 O O . LEU A 1 182 ? -14.534 -7.275 21.153 1.00 55.00 182 LEU A O 1
ATOM 1426 N N . PHE A 1 183 ? -15.334 -8.144 19.262 1.00 54.03 183 PHE A N 1
ATOM 1427 C CA . PHE A 1 183 ? -16.705 -8.206 19.746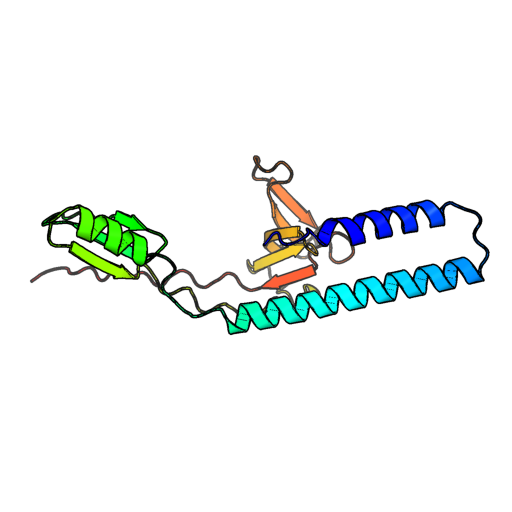 1.00 54.03 183 PHE A CA 1
ATOM 1428 C C . PHE A 1 183 ? -16.899 -9.482 20.566 1.00 54.03 183 PHE A C 1
ATOM 1430 O O . PHE A 1 183 ? -17.520 -10.443 20.122 1.00 54.03 183 PHE A O 1
ATOM 1437 N N . GLN A 1 184 ? -16.391 -9.484 21.800 1.00 49.44 184 GLN A N 1
ATOM 1438 C CA . GLN A 1 184 ? -17.020 -10.299 22.832 1.00 49.44 184 GLN A CA 1
ATOM 1439 C C . GLN A 1 184 ? -18.370 -9.655 23.148 1.00 49.44 184 GLN A C 1
ATOM 1441 O O . GLN A 1 184 ? -18.472 -8.744 23.970 1.00 49.44 184 GLN A O 1
ATOM 1446 N N . GLN A 1 185 ? -19.407 -10.113 22.448 1.00 46.97 185 GLN A N 1
ATOM 1447 C CA . GLN A 1 185 ? -20.780 -9.948 22.894 1.00 46.97 185 GLN A CA 1
ATOM 1448 C C . GLN A 1 185 ? -20.880 -10.565 24.287 1.00 46.97 185 GLN A C 1
ATOM 1450 O O . GLN A 1 185 ? -20.880 -11.782 24.459 1.00 46.97 185 GLN A O 1
ATOM 1455 N N . LYS A 1 186 ? -20.936 -9.705 25.300 1.00 49.09 186 LYS A N 1
ATOM 1456 C CA . LYS A 1 186 ? -21.376 -10.087 26.634 1.00 49.09 186 LYS A CA 1
ATOM 1457 C C . LYS A 1 186 ? -22.897 -10.226 26.572 1.00 49.09 186 LYS A C 1
ATOM 1459 O O . LYS A 1 186 ? -23.620 -9.345 27.022 1.00 49.09 186 LYS A O 1
ATOM 1464 N N . GLU A 1 187 ? -23.379 -11.286 25.931 1.00 52.03 187 GLU A N 1
ATOM 1465 C CA . GLU A 1 187 ? -24.781 -11.665 26.040 1.00 52.03 187 GLU A CA 1
ATOM 1466 C C . GLU A 1 187 ? -24.991 -12.473 27.324 1.00 52.03 187 GLU A C 1
ATOM 1468 O O . GLU A 1 187 ? -24.373 -13.510 27.542 1.00 52.03 187 GLU A O 1
ATOM 1473 N N . ALA A 1 188 ? -25.880 -11.926 28.153 1.00 47.53 188 ALA A N 1
ATOM 1474 C CA . ALA A 1 188 ? -26.695 -12.581 29.170 1.00 47.53 188 ALA A CA 1
ATOM 1475 C C . ALA A 1 188 ? -25.992 -13.302 30.340 1.00 47.53 188 ALA A C 1
ATOM 1477 O O . ALA A 1 188 ? -25.675 -14.489 30.288 1.00 47.53 188 ALA A O 1
ATOM 1478 N N . SER A 1 189 ? -25.924 -12.605 31.479 1.00 46.34 189 SER A N 1
ATOM 1479 C CA . SER A 1 189 ? -26.427 -13.094 32.779 1.00 46.34 189 SER A CA 1
ATOM 1480 C C . SER A 1 189 ? -26.768 -11.909 33.671 1.00 46.34 189 SER A C 1
ATOM 1482 O O . SER A 1 189 ? -25.919 -10.992 33.754 1.00 46.34 189 SER A O 1
#

Secondary structure (DSSP, 8-state):
------HHHHHHHHHHHHHHTTS---HHHHHHHHHHHHHHHHHHHHHHHHHHHHHHHH----BS-EEEEETT-S--EEESSHHHHHHHHHHT-S-EEEEES-BPPP--S--EEGGGS--SS--EEEE-TTS-EEEEEE-TT-SS-EEEEE-TTSS--EEEEE-S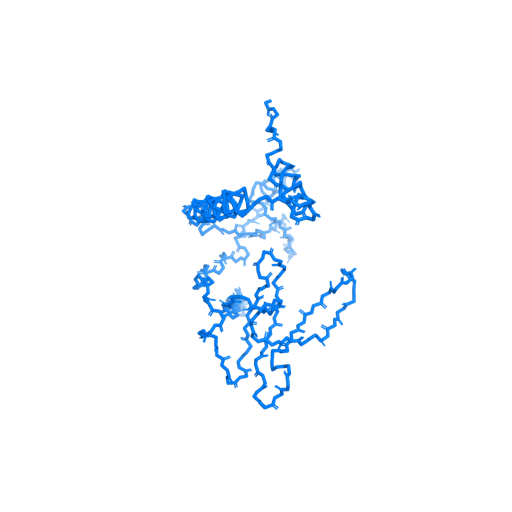STTS--EEEEPPPPPP---------

Foldseek 3Di:
DDDPDPVVPVVVVVVVLVVCVPDPDDPVVVVVSVVVVVVVVVVVVVVVVVVVVVVVVVPDQDQQKKWKDWAPDPDIDIDRDPVVNVVVRVVVVTHMDMDRPAGDQPPFDDWAFPVPDDQPFAWWWFAFVPDDIWTWGAQPPDPFGIWTWDDPPVPDTDTDGHDPDHRHTGTIGHDGDDTDPPPPPPPDD

Sequence (189 aa):
MTTKDTGSVSEELIKQLRRNERMSLTPWARHDFKMAADLIEQQEAARIRELEAAASAQATVGAVAWMLRIGDSDVWTYTRLESDADFYGKQSGLKYEKRPLYAAPTASDAWQPIETAPKDGTNILIRFGLDGVSQAKFTPGWAWPWQFIDTNDGVTWMLNRAVDGPGGPSHWMPLPAAPAALFQQKEAS

Radius of gyration: 24.34 Å; chains: 1; bounding box: 61×40×64 Å

pLDDT: mean 79.36, std 14.72, range [37.34, 98.19]